Protein AF-A0A5J4RBR2-F1 (afdb_monomer_lite)

Structure (mmCIF, N/CA/C/O backbone):
data_AF-A0A5J4RBR2-F1
#
_entry.id   AF-A0A5J4RBR2-F1
#
loop_
_atom_site.group_PDB
_atom_site.id
_atom_site.type_symbol
_atom_site.label_atom_id
_atom_site.label_alt_id
_atom_site.label_comp_id
_atom_site.label_asym_id
_atom_site.label_entity_id
_atom_site.label_seq_id
_atom_site.pdbx_PDB_ins_code
_atom_site.Cartn_x
_atom_site.Cartn_y
_atom_site.Cartn_z
_atom_site.occupancy
_atom_site.B_iso_or_equiv
_atom_site.auth_seq_id
_atom_site.auth_comp_id
_atom_site.auth_asym_id
_atom_site.auth_atom_id
_atom_site.pdbx_PDB_model_num
ATOM 1 N N . MET A 1 1 ? -3.442 -71.720 -15.933 1.00 39.56 1 MET A N 1
ATOM 2 C CA . MET A 1 1 ? -2.730 -70.487 -15.535 1.00 39.56 1 MET A CA 1
ATOM 3 C C . MET A 1 1 ? -3.581 -69.786 -14.476 1.00 39.56 1 MET A C 1
ATOM 5 O O . MET A 1 1 ? -4.638 -69.275 -14.812 1.00 39.56 1 MET A O 1
ATOM 9 N N . LYS A 1 2 ? -3.234 -69.915 -13.185 1.00 34.44 2 LYS A N 1
ATOM 10 C CA . LYS A 1 2 ? -4.012 -69.366 -12.055 1.00 34.44 2 LYS A CA 1
ATOM 11 C C . LYS A 1 2 ? -3.572 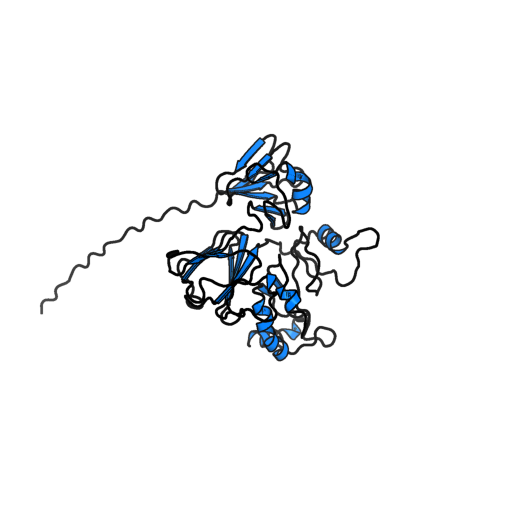-67.919 -11.811 1.00 34.44 2 LYS A C 1
ATOM 13 O O . LYS A 1 2 ? -2.418 -67.716 -11.446 1.00 34.44 2 LYS A O 1
ATOM 18 N N . LEU A 1 3 ? -4.460 -66.944 -11.995 1.00 33.41 3 LEU A N 1
ATOM 19 C CA . LEU A 1 3 ? -4.187 -65.543 -11.666 1.00 33.41 3 LEU A CA 1
ATOM 20 C C . LEU A 1 3 ? -4.724 -65.248 -10.257 1.00 33.41 3 LEU A C 1
ATOM 22 O O . LEU A 1 3 ? -5.920 -65.367 -10.002 1.00 33.41 3 LEU A O 1
ATOM 26 N N . LYS A 1 4 ? -3.814 -64.935 -9.329 1.00 39.44 4 LYS A N 1
ATOM 27 C CA . LYS A 1 4 ? -4.121 -64.468 -7.972 1.00 39.44 4 LYS A CA 1
ATOM 28 C C . LYS A 1 4 ? -4.537 -62.996 -8.053 1.00 39.44 4 LYS A C 1
ATOM 30 O O . LYS A 1 4 ? -3.756 -62.185 -8.538 1.00 39.44 4 LYS A O 1
ATOM 35 N N . VAL A 1 5 ? -5.725 -62.655 -7.560 1.00 40.00 5 VAL A N 1
ATOM 36 C CA . VAL A 1 5 ? -6.130 -61.261 -7.327 1.00 40.00 5 VAL A CA 1
ATOM 37 C C . VAL A 1 5 ? -5.698 -60.891 -5.910 1.00 40.00 5 VAL A C 1
ATOM 39 O O . VAL A 1 5 ? -6.130 -61.515 -4.942 1.00 40.00 5 VAL A O 1
ATOM 42 N N . LEU A 1 6 ? -4.781 -59.931 -5.807 1.00 36.03 6 LEU A N 1
ATOM 43 C CA . LEU A 1 6 ? -4.256 -59.392 -4.556 1.00 36.03 6 LEU A CA 1
ATOM 44 C C . LEU A 1 6 ? -5.171 -58.243 -4.100 1.00 36.03 6 LEU A C 1
ATOM 46 O O . LEU A 1 6 ? -5.396 -57.299 -4.853 1.00 36.03 6 LEU A O 1
ATOM 50 N N . PHE A 1 7 ? -5.711 -58.341 -2.887 1.00 35.00 7 PHE A N 1
ATOM 51 C CA . PHE A 1 7 ? -6.503 -57.291 -2.244 1.00 35.00 7 PHE A CA 1
ATOM 52 C C . PHE A 1 7 ? -5.563 -56.170 -1.772 1.00 35.00 7 PHE A C 1
ATOM 54 O O . PHE A 1 7 ? -4.698 -56.412 -0.930 1.00 35.00 7 PHE A O 1
ATOM 61 N N . LEU A 1 8 ? -5.722 -54.957 -2.305 1.00 32.12 8 LEU A N 1
ATOM 62 C CA . LEU A 1 8 ? -5.038 -53.760 -1.817 1.00 32.12 8 LEU A CA 1
ATOM 63 C C . LEU A 1 8 ? -5.978 -53.052 -0.830 1.00 32.12 8 LEU A C 1
ATOM 65 O O . LEU A 1 8 ? -7.008 -52.516 -1.230 1.00 32.12 8 LEU A O 1
ATOM 69 N N . ILE A 1 9 ? -5.658 -53.098 0.463 1.00 38.50 9 ILE A N 1
ATOM 70 C CA . ILE A 1 9 ? -6.366 -52.337 1.499 1.00 38.50 9 ILE A CA 1
ATOM 71 C C . ILE A 1 9 ? -5.718 -50.954 1.563 1.00 38.50 9 ILE A C 1
ATOM 73 O O . ILE A 1 9 ? -4.601 -50.805 2.054 1.00 38.50 9 ILE A O 1
ATOM 77 N N . THR A 1 10 ? -6.410 -49.943 1.049 1.00 37.81 10 THR A N 1
ATOM 78 C CA . THR A 1 10 ? -6.022 -48.535 1.173 1.00 37.81 10 THR A CA 1
ATOM 79 C C . THR A 1 10 ? -6.425 -48.030 2.560 1.00 37.81 10 THR A C 1
ATOM 81 O O . THR A 1 10 ? -7.609 -47.859 2.847 1.00 37.81 10 THR A O 1
ATOM 84 N N . LEU A 1 11 ? -5.445 -47.800 3.439 1.00 36.62 11 LEU A N 1
ATOM 85 C CA . LEU A 1 11 ? -5.645 -47.050 4.680 1.00 36.62 11 LEU A CA 1
ATOM 86 C C . LEU A 1 11 ? -5.868 -45.572 4.319 1.00 36.62 11 LEU A C 1
ATOM 88 O O . LEU A 1 11 ? -4.942 -44.895 3.875 1.00 36.62 11 LEU A O 1
ATOM 92 N N . PHE A 1 12 ? -7.084 -45.063 4.513 1.00 36.41 12 PHE A N 1
ATOM 93 C CA . PHE A 1 12 ? -7.340 -43.623 4.492 1.00 36.41 12 PHE A CA 1
ATOM 94 C C . PHE A 1 12 ? -6.795 -43.008 5.788 1.00 36.41 12 PHE A C 1
ATOM 96 O O . PHE A 1 12 ? -7.363 -43.199 6.863 1.00 36.41 12 PHE A O 1
ATOM 103 N N . LEU A 1 13 ? -5.685 -42.271 5.685 1.00 38.09 13 LEU A N 1
ATOM 104 C CA . LEU A 1 13 ? -5.275 -41.321 6.716 1.00 38.09 13 LEU A CA 1
ATOM 105 C C . LEU A 1 13 ? -6.339 -40.218 6.798 1.00 38.09 13 LEU A C 1
ATOM 107 O O . LEU A 1 13 ? -6.459 -39.391 5.896 1.00 38.09 13 LEU A O 1
ATOM 111 N N . PHE A 1 14 ? -7.107 -40.203 7.886 1.00 36.78 14 PHE A N 1
ATOM 112 C CA . PHE A 1 14 ? -7.902 -39.040 8.266 1.00 36.78 14 PHE A CA 1
ATOM 113 C C . PHE A 1 14 ? -6.941 -37.926 8.694 1.00 36.78 14 PHE A C 1
ATOM 115 O O . PHE A 1 14 ? -6.414 -37.927 9.804 1.00 36.78 14 PHE A O 1
ATOM 122 N N . SER A 1 15 ? -6.695 -36.982 7.787 1.00 40.78 15 SER A N 1
ATOM 123 C CA . SER A 1 15 ? -6.180 -35.663 8.140 1.00 40.78 15 SER A CA 1
ATOM 124 C C . SER A 1 15 ? -7.196 -35.009 9.081 1.00 40.78 15 SER A C 1
ATOM 126 O O . SER A 1 15 ? -8.350 -34.801 8.704 1.00 40.78 15 SER A O 1
ATOM 128 N N . LEU A 1 16 ? -6.782 -34.723 10.320 1.00 39.69 16 LEU A N 1
ATOM 129 C CA . LEU A 1 16 ? -7.485 -33.764 11.165 1.00 39.69 16 LEU A CA 1
ATOM 130 C C . LEU A 1 16 ? -7.438 -32.420 10.429 1.00 39.69 16 LEU A C 1
ATOM 132 O O . LEU A 1 16 ? -6.409 -31.747 10.428 1.00 39.69 16 LEU A O 1
ATOM 136 N N . MET A 1 17 ? -8.541 -32.039 9.790 1.00 41.84 17 MET A N 1
ATOM 137 C CA . MET A 1 17 ? -8.745 -30.653 9.403 1.00 41.84 17 MET A CA 1
ATOM 138 C C . MET A 1 17 ? -8.981 -29.865 10.686 1.00 41.84 17 MET A C 1
ATOM 140 O O . MET A 1 17 ? -10.018 -29.998 11.331 1.00 41.84 17 MET A O 1
ATOM 144 N N . THR A 1 18 ? -7.991 -29.076 11.088 1.00 39.38 18 THR A N 1
ATOM 145 C CA . THR A 1 18 ? -8.212 -27.990 12.032 1.00 39.38 18 THR A CA 1
ATOM 146 C C . THR A 1 18 ? -9.205 -27.027 11.388 1.00 39.38 18 THR A C 1
ATOM 148 O O . THR A 1 18 ? -8.941 -26.467 10.325 1.00 39.38 18 THR A O 1
ATOM 151 N N . GLU A 1 19 ? -10.377 -26.865 12.001 1.00 38.31 19 GLU A N 1
ATOM 152 C CA . GLU A 1 19 ? -11.322 -25.820 11.619 1.00 38.31 19 GLU A CA 1
ATOM 153 C C . GLU A 1 19 ? -10.611 -24.466 11.751 1.00 38.31 19 GLU A C 1
ATOM 155 O O . GLU A 1 19 ? -10.367 -23.976 12.855 1.00 38.31 19 GLU A O 1
ATOM 160 N N . LEU A 1 20 ? -10.243 -23.852 10.623 1.00 43.84 20 LEU A N 1
ATOM 161 C CA . LEU A 1 20 ? -9.938 -22.427 10.602 1.00 43.84 20 LEU A CA 1
ATOM 162 C C . LEU A 1 20 ? -11.246 -21.708 10.941 1.00 43.84 20 LEU A C 1
ATOM 164 O O . LEU A 1 20 ? -12.110 -21.539 10.079 1.00 43.84 20 LEU A O 1
ATOM 168 N N . SER A 1 21 ? -11.413 -21.300 12.199 1.00 53.62 21 SER A N 1
ATOM 169 C CA . SER A 1 21 ? -12.493 -20.386 12.558 1.00 53.62 21 SER A CA 1
ATOM 170 C C . SER A 1 21 ? -12.339 -19.129 11.706 1.00 53.62 21 SER A C 1
ATOM 172 O O . SER A 1 21 ? -11.341 -18.415 11.817 1.00 53.62 21 SER A O 1
ATOM 174 N N . ALA A 1 22 ? -13.319 -18.860 10.842 1.00 63.66 22 ALA A N 1
ATOM 175 C CA . ALA A 1 22 ? -13.367 -17.623 10.080 1.00 63.66 22 ALA A CA 1
ATOM 176 C C . ALA A 1 22 ? -13.263 -16.433 11.045 1.00 63.66 22 ALA A C 1
ATOM 178 O O . ALA A 1 22 ? -13.884 -16.431 12.114 1.00 63.66 22 ALA A O 1
ATOM 179 N N . LYS A 1 23 ? -12.463 -15.424 10.679 1.00 82.00 23 LYS A N 1
ATOM 180 C CA . LYS A 1 23 ? -12.298 -14.218 11.494 1.00 82.00 23 LYS A CA 1
ATOM 181 C C . LYS A 1 23 ? -13.672 -13.602 11.773 1.00 82.00 23 LYS A C 1
ATOM 183 O O . LYS A 1 23 ? -14.441 -13.358 10.843 1.00 82.00 23 LYS A O 1
ATOM 188 N N . LYS A 1 24 ? -13.985 -13.344 13.047 1.00 93.88 24 LYS A N 1
ATOM 189 C CA . LYS A 1 24 ? -15.273 -12.762 13.439 1.00 93.88 24 LYS A CA 1
ATOM 190 C C . LYS A 1 24 ? -15.414 -11.367 12.823 1.00 93.88 24 LYS A C 1
ATOM 192 O O . LYS A 1 24 ? -14.557 -10.515 13.032 1.00 93.88 24 LYS A O 1
ATOM 197 N N . VAL A 1 25 ? -16.519 -11.116 12.123 1.00 96.94 25 VAL A N 1
ATOM 198 C CA . VAL A 1 25 ? -16.888 -9.783 11.623 1.00 96.94 25 VAL A CA 1
ATOM 199 C C . VAL A 1 25 ? -18.143 -9.323 12.353 1.00 96.94 25 VAL A C 1
ATOM 201 O O . VAL A 1 25 ? -19.155 -10.020 12.363 1.00 96.94 25 VAL A O 1
ATOM 204 N N . GLU A 1 26 ? -18.090 -8.145 12.962 1.00 97.94 26 GLU A N 1
ATOM 205 C CA . GLU A 1 26 ? -19.204 -7.539 13.685 1.00 97.94 26 GLU A CA 1
ATOM 206 C C . GLU A 1 26 ? -19.502 -6.167 13.085 1.00 97.94 26 GLU A C 1
ATOM 208 O O . GLU A 1 26 ? -18.607 -5.343 12.933 1.00 97.94 26 GLU A O 1
ATOM 213 N N . ARG A 1 27 ? -20.762 -5.910 12.726 1.00 98.44 27 ARG A N 1
ATOM 214 C CA . ARG A 1 27 ? -21.188 -4.634 12.139 1.00 98.44 27 ARG A CA 1
ATOM 215 C C . ARG A 1 27 ? -22.209 -3.971 13.047 1.00 98.44 27 ARG A C 1
ATOM 217 O O . ARG A 1 27 ? -23.218 -4.581 13.394 1.00 98.44 27 ARG A O 1
ATOM 224 N N . LYS A 1 28 ? -21.961 -2.717 13.407 1.00 98.12 28 LYS A N 1
ATOM 225 C CA . LYS A 1 28 ? -22.865 -1.875 14.192 1.00 98.12 28 LYS A CA 1
ATOM 226 C C . LYS A 1 28 ? -23.056 -0.550 13.472 1.00 98.12 28 LYS A C 1
ATOM 228 O O . LYS A 1 28 ? -22.139 -0.062 12.826 1.00 98.12 28 LYS A O 1
ATOM 233 N N . ASN A 1 29 ? -24.231 0.061 13.614 1.00 98.00 29 ASN A N 1
ATOM 234 C CA . ASN A 1 29 ? -24.385 1.449 13.183 1.00 98.00 29 ASN A CA 1
ATOM 235 C C . ASN A 1 29 ? -23.437 2.344 13.999 1.00 98.00 29 ASN A C 1
ATOM 237 O O . ASN A 1 29 ? -22.532 2.949 13.441 1.00 98.00 29 ASN A O 1
ATOM 241 N N . ARG A 1 30 ? -23.558 2.326 15.328 1.00 98.12 30 ARG A N 1
ATOM 242 C CA . ARG A 1 30 ? -22.670 3.045 16.250 1.00 98.12 30 ARG A CA 1
ATOM 243 C C . ARG A 1 30 ? -22.468 2.268 17.547 1.00 98.12 30 ARG A C 1
ATOM 245 O O . ARG A 1 30 ? -23.224 1.342 17.847 1.00 98.12 30 ARG A O 1
ATOM 252 N N . LEU A 1 31 ? -21.489 2.685 18.342 1.00 98.25 31 LEU A N 1
ATOM 253 C CA . LEU A 1 31 ? -21.375 2.343 19.755 1.00 98.25 31 LEU A CA 1
ATOM 254 C C . LEU A 1 31 ? -21.946 3.480 20.607 1.00 98.25 31 LEU A C 1
ATOM 256 O O . LEU A 1 31 ? -21.621 4.641 20.372 1.00 98.25 31 LEU A O 1
ATOM 260 N N . GLU A 1 32 ? -22.759 3.151 21.613 1.00 97.94 32 GLU A N 1
ATOM 261 C CA . GLU A 1 32 ? -23.344 4.142 22.519 1.00 97.94 32 GLU A CA 1
ATOM 262 C C . GLU A 1 32 ? -23.139 3.756 23.992 1.00 97.94 32 GLU A C 1
ATOM 264 O O . GLU A 1 32 ? -23.475 2.645 24.395 1.00 97.94 32 GLU A O 1
ATOM 269 N N . ASN A 1 33 ? -22.577 4.682 24.782 1.00 97.75 33 ASN A N 1
ATOM 270 C CA . ASN A 1 33 ? -22.353 4.562 26.232 1.00 97.75 33 ASN A CA 1
ATOM 271 C C . ASN A 1 33 ? -21.636 3.269 26.682 1.00 97.75 33 ASN A C 1
ATOM 273 O O . ASN A 1 33 ? -21.982 2.698 27.717 1.00 97.75 33 ASN A O 1
ATOM 277 N N . GLN A 1 34 ? -20.636 2.798 25.930 1.00 97.12 34 GLN A N 1
ATOM 278 C CA . GLN A 1 34 ? -19.930 1.549 26.245 1.00 97.12 34 GLN A CA 1
ATOM 279 C C . GLN A 1 34 ? -18.410 1.667 26.125 1.00 97.12 34 GLN A C 1
ATOM 281 O O . GLN A 1 34 ? -17.886 2.444 25.333 1.00 97.12 34 GLN A O 1
ATOM 286 N N . SER A 1 35 ? -17.688 0.849 26.889 1.00 97.69 35 SER A N 1
ATOM 287 C CA . SER A 1 35 ? -16.244 0.653 26.721 1.00 97.69 35 SER A CA 1
ATOM 288 C C . SER A 1 35 ? -15.994 -0.787 26.293 1.00 97.69 35 SER A C 1
ATOM 290 O O . SER A 1 35 ? -16.253 -1.709 27.062 1.00 97.69 35 SER A O 1
ATOM 292 N N . LEU A 1 36 ? -15.523 -0.979 25.064 1.00 98.19 36 LEU A N 1
ATOM 293 C CA . LEU A 1 36 ? -15.206 -2.292 24.509 1.00 98.19 36 LEU A CA 1
ATOM 294 C C . LEU A 1 36 ? -13.703 -2.544 24.570 1.00 98.19 36 LEU A C 1
ATOM 296 O O . LEU A 1 36 ? -12.912 -1.666 24.234 1.00 98.19 36 LEU A O 1
ATOM 300 N N . THR A 1 37 ? -13.316 -3.760 24.948 1.00 98.50 37 THR A N 1
ATOM 301 C CA . THR A 1 37 ? -11.947 -4.260 24.784 1.00 98.50 37 THR A CA 1
ATOM 302 C C . THR A 1 37 ? -11.976 -5.401 23.779 1.00 98.50 37 THR A C 1
ATOM 304 O O . THR A 1 37 ? -12.688 -6.379 23.986 1.00 98.50 37 THR A O 1
ATOM 307 N N . LEU A 1 38 ? -11.235 -5.252 22.684 1.00 98.12 38 LEU A N 1
ATOM 308 C CA . LEU A 1 38 ? -11.122 -6.234 21.611 1.00 98.12 38 LEU A CA 1
ATOM 309 C C . LEU A 1 38 ? -9.790 -6.978 21.776 1.00 98.12 38 LEU A C 1
ATOM 311 O O . LEU A 1 38 ? -8.739 -6.522 21.323 1.00 98.12 38 LEU A O 1
ATOM 315 N N . ASN A 1 39 ? -9.835 -8.088 22.509 1.00 97.12 39 ASN A N 1
ATOM 316 C CA . ASN A 1 39 ? -8.688 -8.929 22.872 1.00 97.12 39 ASN A CA 1
ATOM 317 C C . ASN A 1 39 ? -8.579 -10.223 22.051 1.00 97.12 39 ASN A C 1
ATOM 319 O O . ASN A 1 39 ? -7.613 -10.953 22.226 1.00 97.12 39 ASN A O 1
ATOM 323 N N . GLU A 1 40 ? -9.516 -10.459 21.137 1.00 95.94 40 GLU A N 1
ATOM 324 C CA . GLU A 1 40 ? -9.532 -11.592 20.209 1.00 95.94 40 GLU A CA 1
ATOM 325 C C . GLU A 1 40 ? -9.561 -11.086 18.755 1.00 95.94 40 GLU A C 1
ATOM 327 O O . GLU A 1 40 ? -9.988 -9.945 18.526 1.00 95.94 40 GLU A O 1
ATOM 332 N N . PRO A 1 41 ? -9.166 -11.907 17.763 1.00 96.31 41 PRO A N 1
ATOM 333 C CA . PRO A 1 41 ? -9.277 -11.553 16.350 1.00 96.31 41 PRO A CA 1
ATOM 334 C C . PRO A 1 41 ? -10.713 -11.172 15.951 1.00 96.31 41 PRO A C 1
ATOM 336 O O . PRO A 1 41 ? -11.635 -11.990 16.008 1.00 96.31 41 PRO A O 1
ATOM 339 N N . ILE A 1 42 ? -10.915 -9.926 15.513 1.00 97.50 42 ILE A N 1
ATOM 340 C CA . ILE A 1 42 ? -12.231 -9.401 15.122 1.00 97.50 42 ILE A CA 1
ATOM 341 C C . ILE A 1 42 ? -12.098 -8.236 14.140 1.00 97.50 42 ILE A C 1
ATOM 343 O O . ILE A 1 42 ? -11.176 -7.432 14.240 1.00 97.50 42 ILE A O 1
ATOM 347 N N . ASP A 1 43 ? -13.043 -8.127 13.213 1.00 98.25 43 ASP A N 1
ATOM 348 C CA . ASP A 1 43 ? -13.282 -6.923 12.420 1.00 98.25 43 ASP A CA 1
ATOM 349 C C . ASP A 1 43 ? -14.553 -6.245 12.937 1.00 98.25 43 ASP A C 1
ATOM 351 O O . ASP A 1 43 ? -15.664 -6.705 12.666 1.00 98.25 43 ASP A O 1
ATOM 355 N N . LEU A 1 44 ? -14.400 -5.173 13.717 1.00 98.62 44 LEU A N 1
ATOM 356 C CA . LEU A 1 44 ? -15.524 -4.372 14.198 1.00 98.62 44 LEU A CA 1
ATOM 357 C C . LEU A 1 44 ? -15.752 -3.199 13.243 1.00 98.62 44 LEU A C 1
ATOM 359 O O . LEU A 1 44 ? -14.940 -2.283 13.186 1.00 98.62 44 LEU A O 1
ATOM 363 N N . HIS A 1 45 ? -16.876 -3.198 12.537 1.00 98.75 45 HIS A N 1
ATOM 364 C CA . HIS A 1 45 ? -17.311 -2.086 11.699 1.00 98.75 45 HIS A CA 1
ATOM 365 C C . HIS A 1 45 ? -18.332 -1.215 12.429 1.00 98.75 45 HIS A C 1
ATOM 367 O O . HIS A 1 45 ? -19.349 -1.716 12.918 1.00 98.75 45 HIS A O 1
ATOM 373 N N . VAL A 1 46 ? -18.091 0.095 12.430 1.00 98.69 46 VAL A N 1
ATOM 374 C CA . VAL A 1 46 ? -19.071 1.136 12.753 1.00 98.69 46 VAL A CA 1
ATOM 375 C C . VAL A 1 46 ? -19.423 1.910 11.482 1.00 98.69 46 VAL A C 1
ATOM 377 O O . VAL A 1 46 ? -18.536 2.350 10.750 1.00 98.69 46 VAL A O 1
ATOM 380 N N . THR A 1 47 ? -20.717 2.034 11.181 1.00 98.25 47 THR A N 1
ATOM 381 C CA . THR A 1 47 ? -21.198 2.585 9.899 1.00 98.25 47 THR A CA 1
ATOM 382 C C . THR A 1 47 ? -21.825 3.972 10.004 1.00 98.25 47 THR A C 1
ATOM 384 O O . THR A 1 47 ? -22.163 4.562 8.983 1.00 98.25 47 THR A O 1
ATOM 387 N N . ASP A 1 48 ? -21.998 4.523 11.202 1.00 97.94 48 ASP A N 1
ATOM 388 C CA . ASP A 1 48 ? -22.505 5.882 11.370 1.00 97.94 48 ASP A CA 1
ATOM 389 C C . ASP A 1 48 ? -21.493 6.916 10.861 1.00 97.94 48 ASP A C 1
ATOM 391 O O . ASP A 1 48 ? -20.326 6.899 11.248 1.00 97.94 48 ASP A O 1
ATOM 395 N N . GLU A 1 49 ? -21.950 7.829 10.009 1.00 95.56 49 GLU A N 1
ATOM 396 C CA . GLU A 1 49 ? -21.117 8.880 9.407 1.00 95.56 49 GLU A CA 1
ATOM 397 C C . GLU A 1 49 ? -20.965 10.121 10.304 1.00 95.56 49 GLU A C 1
ATOM 399 O O . GLU A 1 49 ? -20.109 10.971 10.065 1.00 95.56 49 GLU A O 1
ATOM 404 N N . ILE A 1 50 ? -21.792 10.252 11.348 1.00 95.38 50 ILE A N 1
ATOM 405 C CA . ILE A 1 50 ? -21.852 11.464 12.174 1.00 95.38 50 ILE A CA 1
ATOM 406 C C . ILE A 1 50 ? -21.138 11.240 13.505 1.00 95.38 50 ILE A C 1
ATOM 408 O O . ILE A 1 50 ? -20.234 12.001 13.859 1.00 95.38 50 ILE A O 1
ATOM 412 N N . ASP A 1 51 ? -21.561 10.212 14.244 1.00 96.94 51 ASP A N 1
ATOM 413 C CA . ASP A 1 51 ? -21.104 9.917 15.601 1.00 96.94 51 ASP A CA 1
ATOM 414 C C . ASP A 1 51 ? -21.043 8.399 15.902 1.00 96.94 51 ASP A C 1
ATOM 416 O O . ASP A 1 51 ? -21.882 7.871 16.650 1.00 96.94 51 ASP A O 1
ATOM 420 N N . PRO A 1 52 ? -20.076 7.673 15.305 1.00 97.81 52 PRO A N 1
ATOM 421 C CA . PRO A 1 52 ? -19.934 6.223 15.460 1.00 97.81 52 PRO A CA 1
ATOM 422 C C . PRO A 1 52 ? -19.483 5.742 16.844 1.00 97.81 52 PRO A C 1
ATOM 424 O O . PRO A 1 52 ? -19.781 4.600 17.190 1.00 97.81 52 PRO A O 1
ATOM 427 N N . LEU A 1 53 ? -18.796 6.563 17.649 1.00 98.31 53 LEU A N 1
ATOM 428 C CA . LEU A 1 53 ? -18.347 6.203 19.009 1.00 98.31 53 LEU A CA 1
ATOM 429 C C . LEU A 1 53 ? -18.967 7.108 20.085 1.00 98.31 53 LEU A C 1
ATOM 431 O O . LEU A 1 53 ? -18.270 7.652 20.947 1.00 98.31 53 LEU A O 1
ATOM 435 N N . ARG A 1 54 ? -20.291 7.264 20.063 1.00 98.00 54 ARG A N 1
ATOM 436 C CA . ARG A 1 54 ? -21.011 8.136 20.994 1.00 98.00 54 ARG A CA 1
ATOM 437 C C . ARG A 1 54 ? -20.758 7.748 22.446 1.00 98.00 54 ARG A C 1
ATOM 439 O O . ARG A 1 54 ? -21.198 6.690 22.904 1.00 98.00 54 ARG A O 1
ATOM 446 N N . LYS A 1 55 ? -20.077 8.626 23.193 1.00 97.75 55 LYS A N 1
ATOM 447 C CA . LYS A 1 55 ? -19.714 8.405 24.610 1.00 97.75 55 LYS A CA 1
ATOM 448 C C . LYS A 1 55 ? -19.126 7.005 24.847 1.00 97.75 55 LYS A C 1
ATOM 450 O O . LYS A 1 55 ? -19.375 6.388 25.880 1.00 97.75 55 LYS A O 1
ATOM 455 N N . SER A 1 56 ? -18.399 6.491 23.858 1.00 98.56 56 SER A N 1
ATOM 456 C CA . SER A 1 56 ? -17.900 5.124 23.855 1.00 98.56 56 SER A CA 1
ATOM 457 C C . SER A 1 56 ? -16.391 5.097 23.681 1.00 98.56 56 SER A C 1
ATOM 459 O O . SER A 1 56 ? -15.804 6.031 23.137 1.00 98.56 56 SER A O 1
ATOM 461 N N . LYS A 1 57 ? -15.767 4.019 24.149 1.00 98.56 57 LYS A N 1
ATOM 462 C CA . LYS A 1 57 ? -14.339 3.751 23.969 1.00 98.56 57 LYS A CA 1
ATOM 463 C C . LYS A 1 57 ? -14.132 2.370 23.370 1.00 98.56 57 LYS A C 1
ATOM 465 O O . LYS A 1 57 ? -14.897 1.450 23.661 1.00 98.56 57 LYS A O 1
ATOM 470 N N . VAL A 1 58 ? -13.088 2.225 22.564 1.00 98.81 58 VAL A N 1
ATOM 471 C CA . VAL A 1 58 ? -12.671 0.937 21.998 1.00 98.81 58 VAL A CA 1
ATOM 472 C C . VAL A 1 58 ? -11.182 0.766 22.249 1.00 98.81 58 VAL A C 1
ATOM 474 O O . VAL A 1 58 ? -10.386 1.576 21.787 1.00 98.81 58 VAL A O 1
ATOM 477 N N . ASN A 1 59 ? -10.808 -0.278 22.979 1.00 98.81 59 ASN A N 1
ATOM 478 C CA . ASN A 1 59 ? -9.424 -0.649 23.237 1.00 98.81 59 ASN A CA 1
ATOM 479 C C . ASN A 1 59 ? -9.051 -1.883 22.406 1.00 98.81 59 ASN A C 1
ATOM 481 O O . ASN A 1 59 ? -9.595 -2.962 22.633 1.00 98.81 59 ASN A O 1
ATOM 485 N N . LEU A 1 60 ? -8.137 -1.719 21.453 1.00 98.69 60 LEU A N 1
ATOM 486 C CA . LEU A 1 60 ? -7.588 -2.793 20.626 1.00 98.69 60 LEU A CA 1
ATOM 487 C C . LEU A 1 60 ? -6.394 -3.415 21.358 1.00 98.69 60 LEU A C 1
ATOM 489 O O . LEU A 1 60 ? -5.404 -2.729 21.625 1.00 98.69 60 LEU A O 1
ATOM 493 N N . VAL A 1 61 ? -6.515 -4.692 21.722 1.00 98.00 61 VAL A N 1
ATOM 494 C CA . VAL A 1 61 ? -5.482 -5.452 22.449 1.00 98.00 61 VAL A CA 1
ATOM 495 C C . VAL A 1 61 ? -4.908 -6.571 21.584 1.00 98.00 61 VAL A C 1
ATOM 497 O O . VAL A 1 61 ? -3.697 -6.765 21.569 1.00 98.00 61 VAL A O 1
ATOM 500 N N . SER A 1 62 ? -5.753 -7.283 20.835 1.00 96.81 62 SER A N 1
ATOM 501 C CA . SER A 1 62 ? -5.269 -8.238 19.831 1.00 96.81 62 SER A CA 1
ATOM 502 C C . SER A 1 62 ? -4.695 -7.496 18.623 1.00 96.81 62 SER A C 1
ATOM 504 O O . SER A 1 62 ? -5.303 -6.536 18.151 1.00 96.81 62 SER A O 1
ATOM 506 N N . GLU A 1 63 ? -3.569 -7.968 18.080 1.00 94.94 63 GLU A N 1
ATOM 507 C CA . GLU A 1 63 ? -3.020 -7.462 16.811 1.00 94.94 63 GLU A CA 1
ATOM 508 C C . GLU A 1 63 ? -3.992 -7.667 15.632 1.00 94.94 63 GLU A C 1
ATOM 510 O O . GLU A 1 63 ? -4.078 -6.853 14.713 1.00 94.94 63 GLU A O 1
ATOM 515 N N . ASP A 1 64 ? -4.834 -8.698 15.725 1.00 96.12 64 ASP A N 1
ATOM 516 C CA . ASP A 1 64 ? -5.856 -9.021 14.738 1.00 96.12 64 ASP A CA 1
ATOM 517 C C . ASP A 1 64 ? -7.231 -8.408 15.076 1.00 96.12 64 ASP A C 1
ATOM 519 O O . ASP A 1 64 ? -8.228 -8.763 14.446 1.00 96.12 64 ASP A O 1
ATOM 523 N N . ALA A 1 65 ? -7.329 -7.465 16.020 1.00 97.50 65 ALA A N 1
ATOM 524 C CA . ALA A 1 65 ? -8.554 -6.698 16.273 1.00 97.50 65 ALA A CA 1
ATOM 525 C C . ALA A 1 65 ? -8.552 -5.379 15.486 1.00 97.50 65 ALA A C 1
ATOM 527 O O . ALA A 1 65 ? -7.896 -4.414 15.872 1.00 97.50 65 ALA A O 1
ATOM 528 N N . TRP A 1 66 ? -9.283 -5.324 14.372 1.00 98.31 66 TRP A N 1
ATOM 529 C CA . TRP A 1 66 ? -9.339 -4.148 13.501 1.00 98.31 66 TRP A CA 1
ATOM 530 C C . TRP A 1 66 ? -10.655 -3.392 13.701 1.00 98.31 66 TRP A C 1
ATOM 532 O O . TRP A 1 66 ? -11.726 -3.996 13.798 1.00 98.31 66 TRP A O 1
ATOM 542 N N . LEU A 1 67 ? -10.574 -2.060 13.747 1.00 98.75 67 LEU A N 1
ATOM 543 C CA . LEU A 1 67 ? -11.727 -1.169 13.899 1.00 98.75 67 LEU A CA 1
ATOM 544 C C . LEU A 1 67 ? -11.936 -0.370 12.614 1.00 98.75 67 LEU A C 1
ATOM 546 O O . LEU A 1 67 ? -11.105 0.459 12.250 1.00 98.75 67 LEU A O 1
ATOM 550 N N . PHE A 1 68 ? -13.061 -0.601 11.952 1.00 98.75 68 PHE A N 1
ATOM 551 C CA . PHE A 1 68 ? -13.430 0.037 10.697 1.00 98.75 68 PHE A CA 1
ATOM 552 C C . PHE A 1 68 ? -14.472 1.123 10.931 1.00 98.75 68 PHE A C 1
ATOM 554 O O . PHE A 1 68 ? -15.476 0.901 11.608 1.00 98.75 68 PHE A O 1
ATOM 561 N N . PHE A 1 69 ? -14.248 2.274 10.313 1.00 98.75 69 PHE A N 1
ATOM 562 C CA . PHE A 1 69 ? -15.199 3.365 10.195 1.00 98.75 69 PHE A CA 1
ATOM 563 C C . PHE A 1 69 ? -15.621 3.457 8.735 1.00 98.75 69 PHE A C 1
ATOM 565 O O . PHE A 1 69 ? -14.947 4.100 7.935 1.00 98.75 69 PHE A O 1
ATOM 572 N N . ASP A 1 70 ? -16.720 2.798 8.373 1.00 98.12 70 ASP A N 1
ATOM 573 C CA . ASP A 1 70 ? -17.062 2.584 6.959 1.00 98.12 70 ASP A CA 1
ATOM 574 C C . ASP A 1 70 ? -17.383 3.897 6.219 1.00 98.12 70 ASP A C 1
ATOM 576 O O . ASP A 1 70 ? -17.175 3.978 5.011 1.00 98.12 70 ASP A O 1
ATOM 580 N N . ASN A 1 71 ? -17.839 4.926 6.947 1.00 97.12 71 ASN A N 1
ATOM 581 C CA . ASN A 1 71 ? -18.291 6.211 6.401 1.00 97.12 71 ASN A CA 1
ATOM 582 C C . ASN A 1 71 ? -17.573 7.432 7.014 1.00 97.12 71 ASN A C 1
ATOM 584 O O . ASN A 1 71 ? -18.099 8.542 6.976 1.00 97.12 71 ASN A O 1
ATOM 588 N N . LEU A 1 72 ? -16.384 7.251 7.604 1.00 96.81 72 LEU A N 1
ATOM 589 C CA . LEU A 1 72 ? -15.529 8.365 8.032 1.00 96.81 72 LEU A CA 1
ATOM 590 C C . LEU A 1 72 ? -14.119 8.208 7.480 1.00 96.81 72 LEU A C 1
ATOM 592 O O . LEU A 1 72 ? -13.474 7.184 7.695 1.00 96.81 72 LEU A O 1
ATOM 596 N N . ILE A 1 73 ? -13.632 9.263 6.833 1.00 96.00 73 ILE A N 1
ATOM 597 C CA . ILE A 1 73 ? -12.265 9.330 6.320 1.00 96.00 73 ILE A CA 1
ATOM 598 C C . ILE A 1 73 ? -11.229 9.332 7.460 1.00 96.00 73 ILE A C 1
ATOM 600 O O . ILE A 1 73 ? -11.543 9.748 8.585 1.00 96.00 73 ILE A O 1
ATOM 604 N N . PRO A 1 74 ? -9.984 8.901 7.189 1.00 96.38 74 PRO A N 1
ATOM 605 C CA . PRO A 1 74 ? -8.927 8.814 8.192 1.00 96.38 74 PRO A CA 1
ATOM 606 C C . PRO A 1 74 ? -8.711 10.080 9.034 1.00 96.38 74 PRO A C 1
ATOM 608 O O . PRO A 1 74 ? -8.651 9.991 10.264 1.00 96.38 74 PRO A O 1
ATOM 611 N N . SER A 1 75 ? -8.635 11.261 8.418 1.00 95.31 75 SER A N 1
ATOM 612 C CA . SER A 1 75 ? -8.411 12.529 9.126 1.00 95.31 75 SER A CA 1
ATOM 613 C C . SER A 1 75 ? -9.527 12.859 10.119 1.00 95.31 75 SER A C 1
ATOM 615 O O . SER A 1 75 ? -9.250 13.307 11.236 1.00 95.31 75 SER A O 1
ATOM 617 N N . GLU A 1 76 ? -10.780 12.561 9.776 1.00 96.06 76 GLU A N 1
ATOM 618 C CA . GLU A 1 76 ? -11.930 12.750 10.660 1.00 96.06 76 GLU A CA 1
ATOM 619 C C . GLU A 1 76 ? -11.915 11.771 11.836 1.00 96.06 76 GLU A C 1
ATOM 621 O O . GLU A 1 76 ? -12.217 12.169 12.966 1.00 96.06 76 GLU A O 1
ATOM 626 N N . VAL A 1 77 ? -11.509 10.516 11.610 1.00 98.12 77 VAL A N 1
ATOM 627 C CA . VAL A 1 77 ? -11.329 9.535 12.691 1.00 98.12 77 VAL A CA 1
ATOM 628 C C . VAL A 1 77 ? -10.242 9.992 13.660 1.00 98.12 77 VAL A C 1
ATOM 630 O O . VAL A 1 77 ? -10.474 10.009 14.871 1.00 98.12 77 VAL A O 1
ATOM 633 N N . ILE A 1 78 ? -9.085 10.430 13.150 1.00 96.81 78 ILE A N 1
ATOM 634 C CA . ILE A 1 78 ? -7.997 10.971 13.978 1.00 96.81 78 ILE A CA 1
ATOM 635 C C . ILE A 1 78 ? -8.517 12.156 14.799 1.00 96.81 78 ILE A C 1
ATOM 637 O O . ILE A 1 78 ? -8.380 12.176 16.025 1.00 96.81 78 ILE A O 1
ATOM 641 N N . ARG A 1 79 ? -9.159 13.127 14.144 1.00 96.06 79 ARG A N 1
ATOM 642 C CA . ARG A 1 79 ? -9.610 14.369 14.779 1.00 96.06 79 ARG A CA 1
ATOM 643 C C . ARG A 1 79 ? -10.667 14.137 15.859 1.00 96.06 79 ARG A C 1
ATOM 645 O O . ARG A 1 79 ? -10.601 14.769 16.911 1.00 96.06 79 ARG A O 1
ATOM 652 N N . LYS A 1 80 ? -11.648 13.265 15.606 1.00 96.69 80 LYS A N 1
ATOM 653 C CA . LYS A 1 80 ? -12.793 13.049 16.506 1.00 96.69 80 LYS A CA 1
ATOM 654 C C . LYS A 1 80 ? -12.543 11.979 17.569 1.00 96.69 80 LYS A C 1
ATOM 656 O O . LYS A 1 80 ? -13.061 12.107 18.676 1.00 96.69 80 LYS A O 1
ATOM 661 N N . TYR A 1 81 ? -11.775 10.931 17.257 1.00 98.06 81 TYR A N 1
ATOM 662 C CA . TYR A 1 81 ? -11.790 9.686 18.035 1.00 98.06 81 TYR A CA 1
ATOM 663 C C . TYR A 1 81 ? -10.440 9.220 18.587 1.00 98.06 81 TYR A C 1
ATOM 665 O O . TYR A 1 81 ? -10.422 8.228 19.313 1.00 98.06 81 TYR A O 1
ATOM 673 N N . SER A 1 82 ? -9.329 9.941 18.380 1.00 96.38 82 SER A N 1
ATOM 674 C CA . SER A 1 82 ? -8.014 9.515 18.913 1.00 96.38 82 SER A CA 1
ATOM 675 C C . SER A 1 82 ? -7.977 9.296 20.433 1.00 96.38 82 SER A C 1
ATOM 677 O O . SER A 1 82 ? -7.222 8.462 20.918 1.00 96.38 82 SER A O 1
ATOM 679 N N . GLN A 1 83 ? -8.812 10.008 21.198 1.00 96.19 83 GLN A N 1
ATOM 680 C CA . GLN A 1 83 ? -8.922 9.829 22.656 1.00 96.19 83 GLN A CA 1
ATOM 681 C C . GLN A 1 83 ? -9.903 8.717 23.071 1.00 96.19 83 GLN A C 1
ATOM 683 O O . GLN A 1 83 ? -9.844 8.220 24.196 1.00 96.19 83 GLN A O 1
ATOM 688 N N . ALA A 1 84 ? -10.833 8.352 22.187 1.00 98.06 84 ALA A N 1
ATOM 689 C CA . ALA A 1 84 ? -11.816 7.293 22.414 1.00 98.06 84 ALA A CA 1
ATOM 690 C C . ALA A 1 84 ? -11.273 5.911 22.015 1.00 98.06 84 ALA A C 1
ATOM 692 O O . ALA A 1 84 ? -11.702 4.892 22.558 1.00 98.06 84 ALA A O 1
ATOM 693 N N . ILE A 1 85 ? -10.327 5.881 21.079 1.00 98.69 85 ILE A N 1
ATOM 694 C CA . ILE A 1 85 ? -9.645 4.675 20.624 1.00 98.69 85 ILE A CA 1
ATOM 695 C C . ILE A 1 85 ? -8.375 4.493 21.454 1.00 98.69 85 ILE A C 1
ATOM 697 O O . ILE A 1 85 ? -7.610 5.436 21.662 1.00 98.69 85 ILE A O 1
ATOM 701 N N . GLN A 1 86 ? -8.145 3.274 21.926 1.00 98.50 86 GLN A N 1
ATOM 702 C CA . GLN A 1 86 ? -6.949 2.898 22.664 1.00 98.50 86 GLN A CA 1
ATOM 703 C C . GLN A 1 86 ? -6.272 1.696 22.009 1.00 98.50 86 GLN A C 1
ATOM 705 O O . GLN A 1 86 ? -6.941 0.821 21.467 1.00 98.50 86 GLN A O 1
ATOM 710 N N . ILE A 1 87 ? -4.947 1.657 22.088 1.00 98.31 87 ILE A N 1
ATOM 711 C CA . ILE A 1 87 ? -4.100 0.542 21.673 1.00 98.31 87 ILE A CA 1
ATOM 712 C C . ILE A 1 87 ? -3.371 0.066 22.922 1.00 98.31 87 ILE A C 1
ATOM 714 O O . ILE A 1 87 ? -2.574 0.814 23.500 1.00 98.31 87 ILE A O 1
ATOM 718 N N . ASN A 1 88 ? -3.674 -1.149 23.380 1.00 97.31 88 ASN A N 1
ATOM 719 C CA . ASN A 1 88 ? -3.132 -1.698 24.626 1.00 97.31 88 ASN A CA 1
ATOM 720 C C . ASN A 1 88 ? -3.274 -0.726 25.819 1.00 97.31 88 ASN A C 1
ATOM 722 O O . ASN A 1 88 ? -2.335 -0.486 26.579 1.00 97.31 88 ASN A O 1
ATOM 726 N N . GLY A 1 89 ? -4.451 -0.104 25.946 1.00 96.94 89 GLY A N 1
ATOM 727 C CA . GLY A 1 89 ? -4.797 0.834 27.019 1.00 96.94 89 GLY A CA 1
ATOM 728 C C . GLY A 1 89 ? -4.245 2.258 26.866 1.00 96.94 89 GLY A C 1
ATOM 729 O O . GLY A 1 89 ? -4.642 3.143 27.625 1.00 96.94 89 GLY A O 1
ATOM 730 N N . LYS A 1 90 ? -3.376 2.528 25.884 1.00 97.12 90 LYS A N 1
ATOM 731 C CA . LYS A 1 90 ? -2.861 3.879 25.590 1.00 97.12 90 LYS A CA 1
ATOM 732 C C . LYS A 1 90 ? -3.705 4.549 24.503 1.00 97.12 90 LYS A C 1
ATOM 734 O O . LYS A 1 90 ? -4.149 3.835 23.611 1.00 97.12 90 LYS A O 1
ATOM 739 N N . PRO A 1 91 ? -3.920 5.878 24.519 1.00 97.38 91 PRO A N 1
ATOM 740 C CA . PRO A 1 91 ? -4.627 6.566 23.435 1.00 97.38 91 PRO A CA 1
ATOM 741 C C . PRO A 1 91 ? -4.028 6.251 22.061 1.00 97.38 91 PRO A C 1
ATOM 743 O O . PRO A 1 91 ? -2.814 6.062 21.944 1.00 97.38 91 PRO A O 1
ATOM 746 N N . PHE A 1 92 ? -4.869 6.192 21.034 1.00 97.50 92 PHE A N 1
ATOM 747 C CA . PHE A 1 92 ? -4.422 6.037 19.655 1.00 97.50 92 PHE A CA 1
ATOM 748 C C . PHE A 1 92 ? -3.572 7.240 19.218 1.00 97.50 92 PHE A C 1
ATOM 750 O O . PHE A 1 92 ? -3.943 8.396 19.429 1.00 97.50 92 PHE A O 1
ATOM 757 N N . ILE A 1 93 ? -2.427 6.955 18.598 1.00 94.81 93 ILE A N 1
ATOM 758 C CA . ILE A 1 93 ? -1.508 7.936 18.020 1.00 94.81 93 ILE A CA 1
ATOM 759 C C . ILE A 1 93 ? -1.216 7.498 16.584 1.00 94.81 93 ILE A C 1
ATOM 761 O O . ILE A 1 93 ? -0.695 6.404 16.369 1.00 94.81 93 ILE A O 1
ATOM 765 N N . SER A 1 94 ? -1.522 8.356 15.610 1.00 90.19 94 SER A N 1
ATOM 766 C CA . SER A 1 94 ? -1.223 8.142 14.189 1.00 90.19 94 SER A CA 1
ATOM 767 C C . SER A 1 94 ? 0.171 8.651 13.796 1.00 90.19 94 SER A C 1
ATOM 769 O O . SER A 1 94 ? 0.769 9.478 14.484 1.00 90.19 94 SER A O 1
ATOM 771 N N . GLY A 1 95 ? 0.649 8.243 12.619 1.00 84.88 95 GLY A N 1
ATOM 772 C CA . GLY A 1 95 ? 1.850 8.794 11.983 1.00 84.88 95 GLY A CA 1
ATOM 773 C C . GLY A 1 95 ? 3.133 8.016 12.282 1.00 84.88 95 GLY A C 1
ATOM 774 O O . GLY A 1 95 ? 3.111 6.898 12.789 1.00 84.88 95 GLY A O 1
ATOM 775 N N . THR A 1 96 ? 4.285 8.610 11.962 1.00 77.75 96 THR A N 1
ATOM 776 C CA . THR A 1 96 ? 5.595 7.923 11.957 1.00 77.75 96 THR A CA 1
ATOM 777 C C . THR A 1 96 ? 6.090 7.474 13.336 1.00 77.75 96 THR A C 1
ATOM 779 O O . THR A 1 96 ? 6.949 6.600 13.421 1.00 77.75 96 THR A O 1
ATOM 782 N N . ARG A 1 97 ? 5.524 8.017 14.418 1.00 82.81 97 ARG A N 1
ATOM 783 C CA . ARG A 1 97 ? 5.757 7.584 15.811 1.00 82.81 97 ARG A CA 1
ATOM 784 C C . ARG A 1 97 ? 4.488 7.033 16.473 1.00 82.81 97 ARG A C 1
ATOM 786 O O . ARG A 1 97 ? 4.376 7.034 17.696 1.00 82.81 97 ARG A O 1
ATOM 793 N N . GLY A 1 98 ? 3.512 6.645 15.655 1.00 89.12 98 GLY A N 1
ATOM 794 C CA . GLY A 1 98 ? 2.225 6.134 16.096 1.00 89.12 98 GLY A CA 1
ATOM 795 C C . GLY A 1 98 ? 2.307 4.742 16.716 1.00 89.12 98 GLY A C 1
ATOM 796 O O . GLY A 1 98 ? 3.227 3.971 16.444 1.00 89.12 98 GLY A O 1
ATOM 797 N N . ASN A 1 99 ? 1.321 4.421 17.551 1.00 95.38 99 ASN A N 1
ATOM 798 C CA . ASN A 1 99 ? 1.165 3.098 18.162 1.00 95.38 99 ASN A CA 1
ATOM 799 C C . ASN A 1 99 ? 0.205 2.187 17.387 1.00 95.38 99 ASN A C 1
ATOM 801 O O . ASN A 1 99 ? 0.043 1.028 17.753 1.00 95.38 99 ASN A O 1
ATOM 805 N N . ALA A 1 100 ? -0.420 2.704 16.334 1.00 97.06 100 ALA A N 1
ATOM 806 C CA . ALA A 1 100 ? -1.231 1.948 15.402 1.00 97.06 100 ALA A CA 1
ATOM 807 C C . ALA A 1 100 ? -1.214 2.623 14.034 1.00 97.06 100 ALA A C 1
ATOM 809 O O . ALA A 1 100 ? -0.902 3.810 13.888 1.00 97.06 100 ALA A O 1
ATOM 810 N N . ARG A 1 101 ? -1.609 1.849 13.035 1.00 95.44 101 ARG A N 1
ATOM 811 C CA . ARG A 1 101 ? -1.783 2.298 11.669 1.00 95.44 101 ARG A CA 1
ATOM 812 C C . ARG A 1 101 ? -3.233 2.704 11.446 1.00 95.44 101 ARG A C 1
ATOM 814 O O . ARG A 1 101 ? -4.154 1.995 11.841 1.00 95.44 101 ARG A O 1
ATOM 821 N N . ILE A 1 102 ? -3.419 3.819 10.754 1.00 96.75 102 ILE A N 1
ATOM 822 C CA . ILE A 1 102 ? -4.687 4.180 10.125 1.00 96.75 102 ILE A CA 1
ATOM 823 C C . ILE A 1 102 ? -4.501 4.135 8.613 1.00 96.75 102 ILE A C 1
ATOM 825 O O . ILE A 1 102 ? -3.464 4.567 8.111 1.00 96.75 102 ILE A O 1
ATOM 829 N N . ALA A 1 103 ? -5.469 3.571 7.903 1.00 95.88 103 ALA A N 1
ATOM 830 C CA . ALA A 1 103 ? -5.440 3.463 6.451 1.00 95.88 103 ALA A CA 1
ATOM 831 C C . ALA A 1 103 ? -6.820 3.745 5.860 1.00 95.88 103 ALA A C 1
ATOM 833 O O . ALA A 1 103 ? -7.841 3.618 6.542 1.00 95.88 103 ALA A O 1
ATOM 834 N N . ILE A 1 104 ? -6.836 4.091 4.577 1.00 96.12 104 ILE A N 1
ATOM 835 C CA . ILE A 1 104 ? -8.062 4.236 3.796 1.00 96.12 104 ILE A CA 1
ATOM 836 C C . ILE A 1 104 ? -8.719 2.866 3.650 1.00 96.12 104 ILE A C 1
ATOM 838 O O . ILE A 1 104 ? -8.054 1.888 3.297 1.00 96.12 104 ILE A O 1
ATOM 842 N N . TYR A 1 105 ? -10.030 2.811 3.882 1.00 96.75 105 TYR A N 1
ATOM 843 C CA . TYR A 1 105 ? -10.853 1.637 3.625 1.00 96.75 105 TYR A CA 1
ATOM 844 C C . TYR A 1 105 ? -12.091 2.016 2.820 1.00 96.75 105 TYR A C 1
ATOM 846 O O . TYR A 1 105 ? -13.100 2.452 3.373 1.00 96.75 105 TYR A O 1
ATOM 854 N N . LYS A 1 106 ? -12.027 1.839 1.496 1.00 95.12 106 LYS A N 1
ATOM 855 C CA . LYS A 1 106 ? -13.037 2.335 0.552 1.00 95.12 106 LYS A CA 1
ATOM 856 C C . LYS A 1 106 ? -13.226 3.843 0.757 1.00 95.12 106 LYS A C 1
ATOM 858 O O . LYS A 1 106 ? -12.264 4.577 0.591 1.00 95.12 106 LYS A O 1
ATOM 863 N N . GLN A 1 107 ? -14.426 4.302 1.109 1.00 94.31 107 GLN A N 1
ATOM 864 C CA . GLN A 1 107 ? -14.733 5.704 1.427 1.00 94.31 107 GLN A CA 1
ATOM 865 C C . GLN A 1 107 ? -14.507 6.065 2.905 1.00 94.31 107 GLN A C 1
ATOM 867 O O . GLN A 1 107 ? -14.741 7.204 3.302 1.00 94.31 107 GLN A O 1
ATOM 872 N N . GLY A 1 108 ? -14.073 5.104 3.716 1.00 96.88 108 GLY A N 1
ATOM 873 C CA . GLY A 1 108 ? -13.867 5.258 5.144 1.00 96.88 108 GLY A CA 1
ATOM 874 C C . GLY A 1 108 ? -12.427 4.996 5.570 1.00 96.88 108 GLY A C 1
ATOM 875 O O . GLY A 1 108 ? -11.473 5.168 4.805 1.00 96.88 108 GLY A O 1
ATOM 876 N N . ALA A 1 109 ? -12.276 4.540 6.806 1.00 98.25 109 ALA A N 1
ATOM 877 C CA . ALA A 1 109 ? -10.990 4.306 7.440 1.00 98.25 109 ALA A CA 1
ATOM 878 C C . ALA A 1 109 ? -10.963 2.982 8.200 1.00 98.25 109 ALA A C 1
ATOM 880 O O . ALA A 1 109 ? -11.990 2.464 8.642 1.00 98.25 109 ALA A O 1
ATOM 881 N N . VAL A 1 110 ? -9.760 2.466 8.419 1.00 98.50 110 VAL A N 1
ATOM 882 C CA . VAL A 1 110 ? -9.511 1.342 9.320 1.00 98.50 110 VAL A CA 1
ATOM 883 C C . VAL A 1 110 ? -8.350 1.659 10.252 1.00 98.50 110 VAL A C 1
ATOM 885 O O . VAL A 1 110 ? -7.329 2.195 9.820 1.00 98.50 110 VAL A O 1
ATOM 888 N N . ILE A 1 111 ? -8.512 1.320 11.531 1.00 98.50 111 ILE A N 1
ATOM 889 C CA . ILE A 1 111 ? -7.453 1.305 12.538 1.00 98.50 111 ILE A CA 1
ATOM 890 C C . ILE A 1 111 ? -6.970 -0.129 12.713 1.00 98.50 111 ILE A C 1
ATOM 892 O O . ILE A 1 111 ? -7.755 -1.033 13.010 1.00 98.50 111 ILE A O 1
ATOM 896 N N . ILE A 1 112 ? -5.664 -0.305 12.555 1.00 98.00 112 ILE A N 1
ATOM 897 C CA . ILE A 1 112 ? -4.957 -1.575 12.663 1.00 98.00 112 ILE A CA 1
ATOM 898 C C . ILE A 1 112 ? -3.919 -1.414 13.782 1.00 98.00 112 ILE A C 1
ATOM 900 O O . ILE A 1 112 ? -3.061 -0.533 13.663 1.00 98.00 112 ILE A O 1
ATOM 904 N N . PRO A 1 113 ? -3.948 -2.223 14.856 1.00 97.00 113 PRO A N 1
ATOM 905 C CA . PRO A 1 113 ? -3.078 -2.074 16.030 1.00 97.00 113 PRO A CA 1
ATOM 906 C C . PRO A 1 113 ? -1.631 -2.549 15.784 1.00 97.00 113 PRO A C 1
ATOM 908 O O . PRO A 1 113 ? -1.001 -3.164 16.639 1.00 97.00 113 PRO A O 1
ATOM 911 N N . HIS A 1 114 ? -1.091 -2.250 14.604 1.00 96.56 114 HIS A N 1
ATOM 912 C CA . HIS A 1 114 ? 0.285 -2.514 14.210 1.00 96.56 114 HIS A CA 1
ATOM 913 C C . HIS A 1 114 ? 1.083 -1.211 14.237 1.00 96.56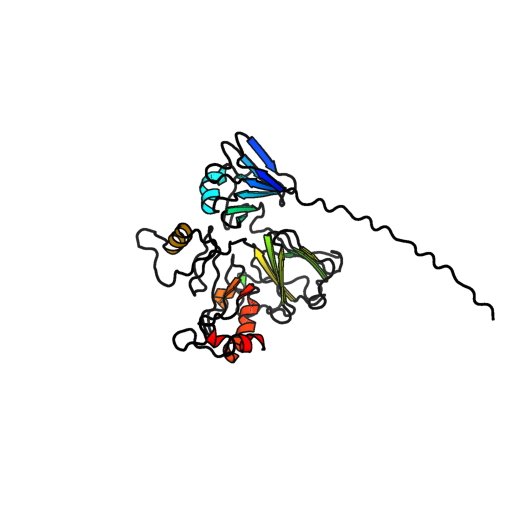 114 HIS A C 1
ATOM 915 O O . HIS A 1 114 ? 0.655 -0.195 13.685 1.00 96.56 114 HIS A O 1
ATOM 921 N N . THR A 1 115 ? 2.256 -1.237 14.863 1.00 94.56 115 THR A N 1
ATOM 922 C CA . THR A 1 115 ? 3.183 -0.099 14.874 1.00 94.56 115 THR A CA 1
ATOM 923 C C . THR A 1 115 ? 3.979 -0.036 13.567 1.00 94.56 115 THR A C 1
ATOM 925 O O . THR A 1 115 ? 3.974 -0.972 12.768 1.00 94.56 115 THR A O 1
ATOM 928 N N . ASN A 1 116 ? 4.748 1.036 13.367 1.00 90.69 116 ASN A N 1
ATOM 929 C CA . ASN A 1 116 ? 5.686 1.131 12.236 1.00 90.69 116 ASN A CA 1
ATOM 930 C C . ASN A 1 116 ? 6.878 0.160 12.349 1.00 90.69 116 ASN A C 1
ATOM 932 O O . ASN A 1 116 ? 7.647 0.012 11.403 1.00 90.69 116 ASN A O 1
ATOM 936 N N . GLU A 1 117 ? 7.036 -0.489 13.503 1.00 93.44 117 GLU A N 1
ATOM 937 C CA . GLU A 1 117 ? 8.043 -1.523 13.762 1.00 93.44 117 GLU A CA 1
ATOM 938 C C . GLU A 1 117 ? 7.464 -2.938 13.601 1.00 93.44 117 GLU A C 1
ATOM 940 O O . GLU A 1 117 ? 8.184 -3.925 13.767 1.00 93.44 117 GLU A O 1
ATOM 945 N N . TYR A 1 118 ? 6.168 -3.050 13.283 1.00 96.44 118 TYR A N 1
ATOM 946 C CA . TYR A 1 118 ? 5.531 -4.329 13.014 1.00 96.44 118 TYR A CA 1
ATOM 947 C C . TYR A 1 118 ? 6.187 -5.007 11.809 1.00 96.44 118 TYR A C 1
ATOM 949 O O . TYR A 1 118 ? 6.466 -4.370 10.789 1.00 96.44 118 TYR A O 1
ATOM 957 N N . LYS A 1 119 ? 6.426 -6.315 11.927 1.00 98.06 119 LYS A N 1
ATOM 958 C CA . LYS A 1 119 ? 7.063 -7.125 10.888 1.00 98.06 119 LYS A CA 1
ATOM 959 C C . LYS A 1 119 ? 6.042 -8.091 10.291 1.00 98.06 119 LYS A C 1
ATOM 961 O O . LYS A 1 119 ? 5.887 -9.194 10.807 1.00 98.06 119 LYS A O 1
ATOM 966 N N . PRO A 1 120 ? 5.319 -7.683 9.237 1.00 98.25 120 PRO A N 1
ATOM 967 C CA . PRO A 1 120 ? 4.168 -8.429 8.729 1.00 98.25 120 PRO A CA 1
ATOM 968 C C . PRO A 1 120 ? 4.535 -9.646 7.880 1.00 98.25 120 PRO A C 1
ATOM 970 O O . PRO A 1 120 ? 3.653 -10.433 7.550 1.00 98.25 120 PRO A O 1
ATOM 973 N N . LEU A 1 121 ? 5.796 -9.775 7.470 1.00 98.88 121 LEU A N 1
ATOM 974 C CA . LEU A 1 121 ? 6.270 -10.896 6.674 1.00 98.88 121 LEU A CA 1
ATOM 975 C C . LEU A 1 121 ? 7.219 -11.751 7.511 1.00 98.88 121 LEU A C 1
ATOM 977 O O . LEU A 1 121 ? 8.170 -11.228 8.098 1.00 98.88 121 LEU A O 1
ATOM 981 N N . GLU A 1 122 ? 6.992 -13.059 7.484 1.00 98.75 122 GLU A N 1
ATOM 982 C CA . GLU A 1 122 ? 7.848 -14.091 8.058 1.00 98.75 122 GLU A CA 1
ATOM 983 C C . GLU A 1 122 ? 8.197 -15.124 6.976 1.00 98.75 122 GLU A C 1
ATOM 985 O O . GLU A 1 122 ? 7.301 -15.642 6.310 1.00 98.75 122 GLU A O 1
ATOM 990 N N . THR A 1 123 ? 9.482 -15.425 6.784 1.00 98.75 123 THR A N 1
ATOM 991 C CA . THR A 1 123 ? 9.951 -16.438 5.821 1.00 98.75 123 THR A CA 1
ATOM 992 C C . THR A 1 123 ? 10.670 -17.575 6.526 1.00 98.75 123 THR A C 1
ATOM 994 O O . THR A 1 123 ? 11.255 -17.396 7.600 1.00 98.75 123 THR A O 1
ATOM 997 N N . PHE A 1 124 ? 10.657 -18.738 5.884 1.00 98.69 124 PHE A N 1
ATOM 998 C CA . PHE A 1 124 ? 11.156 -19.987 6.434 1.00 98.69 124 PHE A CA 1
ATOM 999 C C . PHE A 1 124 ? 12.081 -20.683 5.432 1.00 98.69 124 PHE A C 1
ATOM 1001 O O . PHE A 1 124 ? 11.767 -20.702 4.232 1.00 98.69 124 PHE A O 1
ATOM 1008 N N . PRO A 1 125 ? 13.197 -21.265 5.906 1.00 98.44 125 PRO A N 1
ATOM 1009 C CA . PRO A 1 125 ? 14.160 -21.936 5.052 1.00 98.44 125 PRO A CA 1
ATOM 1010 C C . PRO A 1 125 ? 13.747 -23.362 4.658 1.00 98.44 125 PRO A C 1
ATOM 1012 O O . PRO A 1 125 ? 14.517 -24.084 4.039 1.00 98.44 125 PRO A O 1
ATOM 1015 N N . GLU A 1 126 ? 12.558 -23.803 5.058 1.00 98.50 126 GLU A N 1
ATOM 1016 C CA . GLU A 1 126 ? 12.002 -25.114 4.739 1.00 98.50 126 GLU A CA 1
ATOM 1017 C C . GLU A 1 126 ? 10.515 -24.967 4.388 1.00 98.50 126 GLU A C 1
ATOM 1019 O O . GLU A 1 126 ? 9.870 -23.961 4.711 1.00 98.50 126 GLU A O 1
ATOM 1024 N N . GLN A 1 127 ? 9.951 -25.970 3.716 1.00 98.19 127 GLN A N 1
ATOM 1025 C CA . GLN A 1 127 ? 8.512 -26.040 3.467 1.00 98.19 127 GLN A CA 1
ATOM 1026 C C . GLN A 1 127 ? 7.733 -26.225 4.781 1.00 98.19 127 GLN A C 1
ATOM 1028 O O . GLN A 1 127 ? 8.265 -26.667 5.802 1.00 98.19 127 GLN A O 1
ATOM 1033 N N . GLY A 1 128 ? 6.441 -25.904 4.761 1.00 98.19 128 GLY A N 1
ATOM 1034 C CA . GLY A 1 128 ? 5.537 -26.116 5.891 1.00 98.19 128 GLY A CA 1
ATOM 1035 C C . GLY A 1 128 ? 5.811 -25.222 7.102 1.00 98.19 128 GLY A C 1
ATOM 1036 O O . GLY A 1 128 ? 5.402 -25.575 8.204 1.00 98.19 128 GLY A O 1
ATOM 1037 N N . PHE A 1 129 ? 6.470 -24.075 6.906 1.00 98.38 129 PHE A N 1
ATOM 1038 C CA . PHE A 1 129 ? 6.849 -23.130 7.964 1.00 98.38 129 PHE A CA 1
ATOM 1039 C C . PHE A 1 129 ? 7.851 -23.703 8.981 1.00 98.38 129 PHE A C 1
ATOM 1041 O O . PHE A 1 129 ? 7.800 -23.368 10.165 1.00 98.38 129 PHE A O 1
ATOM 1048 N N . ASN A 1 130 ? 8.747 -24.581 8.523 1.00 97.94 130 ASN A N 1
ATOM 1049 C CA . ASN A 1 130 ? 9.782 -25.203 9.349 1.00 97.94 130 ASN A CA 1
ATOM 1050 C C . ASN A 1 130 ? 11.127 -24.461 9.261 1.00 97.94 130 ASN A C 1
ATOM 1052 O O . ASN A 1 130 ? 11.325 -23.570 8.434 1.00 97.94 130 ASN A O 1
ATOM 1056 N N . GLY A 1 131 ? 12.062 -24.836 10.134 1.00 97.81 131 GLY A N 1
ATOM 1057 C CA . GLY A 1 131 ? 13.359 -24.177 10.265 1.00 97.81 131 GLY A CA 1
ATOM 1058 C C . GLY A 1 131 ? 13.302 -22.864 11.057 1.00 97.81 131 GLY A C 1
ATOM 1059 O O . GLY A 1 131 ? 12.257 -22.442 11.556 1.00 97.81 131 GLY A O 1
ATOM 1060 N N . ILE A 1 132 ? 14.459 -22.219 11.220 1.00 98.19 132 ILE A N 1
ATOM 1061 C CA . ILE A 1 132 ? 14.558 -20.939 11.937 1.00 98.19 132 ILE A CA 1
ATOM 1062 C C . ILE A 1 132 ? 14.000 -19.838 11.035 1.00 98.19 132 ILE A C 1
ATOM 1064 O O . ILE A 1 132 ? 14.554 -19.583 9.970 1.00 98.19 132 ILE A O 1
ATOM 1068 N N . SER A 1 133 ? 12.919 -19.182 11.454 1.00 98.38 133 SER A N 1
ATOM 1069 C CA . SER A 1 133 ? 12.276 -18.136 10.662 1.00 98.38 133 SER A CA 1
ATOM 1070 C C . SER A 1 133 ? 13.017 -16.794 10.721 1.00 98.38 133 SER A C 1
ATOM 1072 O O . SER A 1 133 ? 13.843 -16.531 11.601 1.00 98.38 133 SER A O 1
ATOM 1074 N N . ASN A 1 134 ? 12.709 -15.909 9.771 1.00 98.56 134 ASN A N 1
ATOM 1075 C CA . ASN A 1 134 ? 13.140 -14.515 9.800 1.00 98.56 134 ASN A CA 1
ATOM 1076 C C . ASN A 1 134 ? 11.975 -13.585 9.446 1.00 98.56 134 ASN A C 1
ATOM 1078 O O . ASN A 1 134 ? 11.149 -13.907 8.596 1.00 98.56 134 ASN A O 1
ATOM 1082 N N . THR A 1 135 ? 11.926 -12.416 10.088 1.00 98.56 135 THR A N 1
ATOM 1083 C CA . THR A 1 135 ? 10.835 -11.441 9.942 1.00 98.56 135 THR A CA 1
ATOM 1084 C C . THR A 1 135 ? 11.319 -10.115 9.363 1.00 98.56 135 THR A C 1
ATOM 1086 O O . THR A 1 135 ? 12.451 -9.686 9.612 1.00 98.56 135 THR A O 1
ATOM 1089 N N . TYR A 1 136 ? 10.448 -9.444 8.609 1.00 98.62 136 TYR A N 1
ATOM 1090 C CA . TYR A 1 136 ? 10.812 -8.307 7.758 1.00 98.62 136 TYR A CA 1
ATOM 1091 C C . TYR A 1 136 ? 9.950 -7.077 8.046 1.00 98.62 136 TYR A C 1
ATOM 1093 O O . TYR A 1 136 ? 8.732 -7.184 8.173 1.00 98.62 136 TYR A O 1
ATOM 1101 N N . LEU A 1 137 ? 10.593 -5.911 8.144 1.00 97.81 137 LEU A N 1
ATOM 1102 C CA . LEU A 1 137 ? 9.941 -4.607 8.281 1.00 97.81 137 LEU A CA 1
ATOM 1103 C C . LEU A 1 137 ? 9.391 -4.121 6.936 1.00 97.81 137 LEU A C 1
ATOM 1105 O O . LEU A 1 137 ? 9.868 -4.504 5.867 1.00 97.81 137 LEU A O 1
ATOM 1109 N N . THR A 1 138 ? 8.424 -3.211 6.994 1.00 96.81 138 THR A N 1
ATOM 1110 C CA . THR A 1 138 ? 7.961 -2.476 5.814 1.00 96.81 138 THR A CA 1
ATOM 1111 C C . THR A 1 138 ? 8.995 -1.462 5.321 1.00 96.81 138 THR A C 1
ATOM 1113 O O . THR A 1 138 ? 9.804 -0.956 6.096 1.00 96.81 138 THR A O 1
ATOM 1116 N N . HIS A 1 139 ? 8.920 -1.104 4.037 1.00 95.00 139 HIS A N 1
ATOM 1117 C CA . HIS A 1 139 ? 9.719 -0.087 3.333 1.00 95.00 139 HIS A CA 1
ATOM 1118 C C . HIS A 1 139 ? 11.220 -0.375 3.196 1.00 95.00 139 HIS A C 1
ATOM 1120 O O . HIS A 1 139 ? 11.907 0.364 2.489 1.00 95.00 139 HIS A O 1
ATOM 1126 N N . THR A 1 140 ? 11.725 -1.436 3.824 1.00 97.06 140 THR A N 1
ATOM 1127 C CA . THR A 1 140 ? 13.110 -1.896 3.698 1.00 97.06 140 THR A CA 1
ATOM 1128 C C . THR A 1 140 ? 13.274 -2.812 2.485 1.00 97.06 140 THR A C 1
ATOM 1130 O O . THR A 1 140 ? 12.461 -3.704 2.248 1.00 97.06 140 THR A O 1
ATOM 1133 N N . TYR A 1 141 ? 14.352 -2.593 1.740 1.00 98.06 141 TYR A N 1
ATOM 1134 C CA . TYR A 1 141 ? 14.862 -3.480 0.705 1.00 98.06 141 TYR A CA 1
ATOM 1135 C C . TYR A 1 141 ? 15.765 -4.518 1.365 1.00 98.06 141 TYR A C 1
ATOM 1137 O O . TYR A 1 141 ? 16.843 -4.183 1.859 1.00 98.06 141 TYR A O 1
ATOM 1145 N N . TYR A 1 142 ? 15.326 -5.770 1.399 1.00 98.56 142 TYR A N 1
ATOM 1146 C CA . TYR A 1 142 ? 16.130 -6.874 1.907 1.00 98.56 142 TYR A CA 1
ATOM 1147 C C . TYR A 1 142 ? 16.808 -7.588 0.747 1.00 98.56 142 TYR A C 1
ATOM 1149 O O . TYR A 1 142 ? 16.150 -8.269 -0.034 1.00 98.56 142 TYR A O 1
ATOM 1157 N N . THR A 1 143 ? 18.119 -7.400 0.642 1.00 97.94 143 THR A N 1
ATOM 1158 C CA . THR A 1 143 ? 18.966 -7.927 -0.433 1.00 97.94 143 THR A CA 1
ATOM 1159 C C . THR A 1 143 ? 20.429 -7.903 0.004 1.00 97.94 143 THR A C 1
ATOM 1161 O O . THR A 1 143 ? 20.841 -7.053 0.797 1.00 97.94 143 THR A O 1
ATOM 1164 N N . ASN A 1 144 ? 21.230 -8.822 -0.533 1.00 97.56 144 ASN A N 1
ATOM 1165 C CA . ASN A 1 144 ? 22.676 -8.859 -0.311 1.00 97.56 144 ASN A CA 1
ATOM 1166 C C . ASN A 1 144 ? 23.479 -8.114 -1.393 1.00 97.56 144 ASN A C 1
ATOM 1168 O O . ASN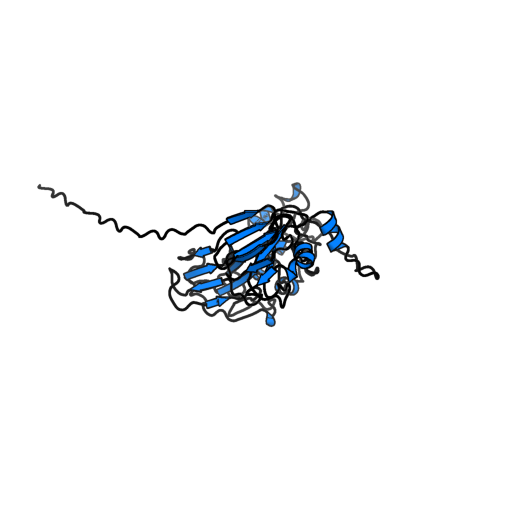 A 1 144 ? 24.690 -7.943 -1.249 1.00 97.56 144 ASN A O 1
ATOM 1172 N N . LYS A 1 145 ? 22.823 -7.627 -2.455 1.00 95.88 145 LYS A N 1
ATOM 1173 C CA . LYS A 1 145 ? 23.442 -6.837 -3.530 1.00 95.88 145 LYS A CA 1
ATOM 1174 C C . LYS A 1 145 ? 22.438 -5.812 -4.087 1.00 95.88 145 LYS A C 1
ATOM 1176 O O . LYS A 1 145 ? 21.930 -5.996 -5.192 1.00 95.88 145 LYS A O 1
ATOM 1181 N N . PRO A 1 146 ? 22.120 -4.747 -3.326 1.00 91.62 146 PRO A N 1
ATOM 1182 C CA . PRO A 1 146 ? 21.179 -3.726 -3.775 1.00 91.62 146 PRO A CA 1
ATOM 1183 C C . PRO A 1 146 ? 21.685 -3.000 -5.027 1.00 91.62 146 PRO A C 1
ATOM 1185 O O . PRO A 1 146 ? 22.884 -2.761 -5.177 1.00 91.62 146 PRO A O 1
ATOM 1188 N N . SER A 1 147 ? 20.752 -2.604 -5.895 1.00 88.75 147 SER A N 1
ATOM 1189 C CA . SER A 1 147 ? 21.012 -1.669 -6.997 1.00 88.75 147 SER A CA 1
ATOM 1190 C C . SER A 1 147 ? 21.521 -0.323 -6.466 1.00 88.75 147 SER A C 1
ATOM 1192 O O . SER A 1 147 ? 21.129 0.103 -5.380 1.00 88.75 147 SER A O 1
ATOM 1194 N N . GLU A 1 148 ? 22.347 0.378 -7.247 1.00 89.88 148 GLU A N 1
ATOM 1195 C CA . GLU A 1 148 ? 22.929 1.678 -6.862 1.00 89.88 148 GLU A CA 1
ATOM 1196 C C . GLU A 1 148 ? 21.869 2.756 -6.580 1.00 89.88 148 GLU A C 1
ATOM 1198 O O . GLU A 1 148 ? 22.084 3.636 -5.751 1.00 89.88 148 GLU A O 1
ATOM 1203 N N . GLU A 1 149 ? 20.707 2.636 -7.221 1.00 89.94 149 GLU A N 1
ATOM 1204 C CA . GLU A 1 149 ? 19.565 3.554 -7.111 1.00 89.94 149 GLU A CA 1
ATOM 1205 C C . GLU A 1 149 ? 18.747 3.358 -5.822 1.00 89.94 149 GLU A C 1
ATOM 1207 O O . GLU A 1 149 ? 17.809 4.108 -5.543 1.00 89.94 149 GLU A O 1
ATOM 1212 N N . ILE A 1 150 ? 19.032 2.303 -5.049 1.00 91.69 150 ILE A N 1
ATOM 1213 C CA . ILE A 1 150 ? 18.330 2.017 -3.797 1.00 91.69 150 ILE A CA 1
ATOM 1214 C C . ILE A 1 150 ? 19.009 2.799 -2.665 1.00 91.69 150 ILE A C 1
ATOM 1216 O O . ILE A 1 150 ? 20.204 2.611 -2.407 1.00 91.69 150 ILE A O 1
ATOM 1220 N N . PRO A 1 151 ? 18.271 3.634 -1.909 1.00 92.62 151 PRO A N 1
ATOM 1221 C CA . PRO A 1 151 ? 18.853 4.361 -0.790 1.00 92.62 151 PRO A CA 1
ATOM 1222 C C . PRO A 1 151 ? 19.460 3.412 0.249 1.00 92.62 151 PRO A C 1
ATOM 1224 O O . PRO A 1 151 ? 18.763 2.571 0.816 1.00 92.62 151 PRO A O 1
ATOM 1227 N N . LYS A 1 152 ? 20.742 3.600 0.589 1.00 92.75 152 LYS A N 1
ATOM 1228 C CA . LYS A 1 152 ? 21.449 2.766 1.586 1.00 92.75 152 LYS A CA 1
ATOM 1229 C C . LYS A 1 152 ? 20.725 2.699 2.934 1.00 92.75 152 LYS A C 1
ATOM 1231 O O . LYS A 1 152 ? 20.695 1.650 3.563 1.00 92.75 152 LYS A O 1
ATOM 1236 N N . ALA A 1 153 ? 20.094 3.800 3.351 1.00 94.56 153 ALA A N 1
ATOM 1237 C CA . ALA A 1 153 ? 19.310 3.881 4.587 1.00 94.56 153 ALA A CA 1
ATOM 1238 C C . ALA A 1 153 ? 18.026 3.026 4.573 1.00 94.56 153 ALA A C 1
ATOM 1240 O O . ALA A 1 153 ? 17.397 2.849 5.613 1.00 94.56 153 ALA A O 1
ATOM 1241 N N . LEU A 1 154 ? 17.620 2.534 3.402 1.00 95.00 154 LEU A N 1
ATOM 1242 C CA . LEU A 1 154 ? 16.486 1.638 3.212 1.00 95.00 154 LEU A CA 1
ATOM 1243 C C . LEU A 1 154 ? 16.913 0.198 2.916 1.00 95.00 154 LEU A C 1
ATOM 1245 O O . LEU A 1 154 ? 16.036 -0.639 2.749 1.00 95.00 154 LEU A O 1
ATOM 1249 N N . SER A 1 155 ? 18.209 -0.112 2.862 1.00 95.94 155 SER A N 1
ATOM 1250 C CA . SER A 1 155 ? 18.698 -1.457 2.554 1.00 95.94 155 SER A CA 1
ATOM 1251 C C . SER A 1 155 ? 19.066 -2.227 3.821 1.00 95.94 155 SER A C 1
ATOM 1253 O O . SER A 1 155 ? 19.651 -1.678 4.754 1.00 95.94 155 SER A O 1
ATOM 1255 N N . SER A 1 156 ? 18.772 -3.523 3.840 1.00 97.94 156 SER A N 1
ATOM 1256 C CA . SER A 1 156 ? 19.208 -4.458 4.877 1.00 97.94 156 SER A CA 1
ATOM 1257 C C . SER A 1 156 ? 19.580 -5.805 4.256 1.00 97.94 156 SER A C 1
ATOM 1259 O O . SER A 1 156 ? 19.092 -6.146 3.183 1.00 97.94 156 SER A O 1
ATOM 1261 N N . ALA A 1 157 ? 20.448 -6.569 4.917 1.00 97.69 157 ALA A N 1
ATOM 1262 C CA . ALA A 1 157 ? 20.873 -7.875 4.420 1.00 97.69 157 ALA A CA 1
ATOM 1263 C C . ALA A 1 157 ? 19.713 -8.882 4.441 1.00 97.69 157 ALA A C 1
ATOM 1265 O O . ALA A 1 157 ? 18.940 -8.946 5.406 1.00 97.69 157 ALA A O 1
ATOM 1266 N N . LEU A 1 158 ? 19.615 -9.703 3.396 1.00 98.25 158 LEU A N 1
ATOM 1267 C CA . LEU A 1 158 ? 18.658 -10.801 3.332 1.00 98.25 158 LEU A CA 1
ATOM 1268 C C . LEU A 1 158 ? 19.283 -12.050 3.961 1.00 98.25 158 LEU A C 1
ATOM 1270 O O . LEU A 1 158 ? 20.216 -12.631 3.414 1.00 98.25 158 LEU A O 1
ATOM 1274 N N . LYS A 1 159 ? 18.764 -12.469 5.122 1.00 95.69 159 LYS A N 1
ATOM 1275 C CA . LYS A 1 159 ? 19.281 -13.653 5.831 1.00 95.69 159 LYS A CA 1
ATOM 1276 C C . LYS A 1 159 ? 18.981 -14.965 5.109 1.00 95.69 159 LYS A C 1
ATOM 1278 O O . LYS A 1 159 ? 19.850 -15.819 5.024 1.00 95.69 159 LYS A O 1
ATOM 1283 N N . HIS A 1 160 ? 17.750 -15.126 4.628 1.00 96.56 160 HIS A N 1
ATOM 1284 C CA . HIS A 1 160 ? 17.307 -16.311 3.892 1.00 96.56 160 HIS A CA 1
ATOM 1285 C C . HIS A 1 160 ? 17.463 -16.096 2.384 1.00 96.56 160 HIS A C 1
ATOM 1287 O O . HIS A 1 160 ? 16.492 -16.135 1.639 1.00 96.56 160 HIS A O 1
ATOM 1293 N N . ASP A 1 161 ? 18.676 -15.784 1.945 1.00 98.12 161 ASP A N 1
ATOM 1294 C CA . ASP A 1 161 ? 18.977 -15.591 0.526 1.00 98.12 161 ASP A CA 1
ATOM 1295 C C . ASP A 1 161 ? 19.059 -16.949 -0.183 1.00 98.12 161 ASP A C 1
ATOM 1297 O O . ASP A 1 161 ? 19.808 -17.821 0.255 1.00 98.12 161 ASP A O 1
ATOM 1301 N N . ASN A 1 162 ? 18.264 -17.140 -1.242 1.00 98.44 162 ASN A N 1
ATOM 1302 C CA . ASN A 1 162 ? 18.172 -18.377 -2.032 1.00 98.44 162 ASN A CA 1
ATOM 1303 C C . ASN A 1 162 ? 17.841 -19.648 -1.232 1.00 98.44 162 ASN A C 1
ATOM 1305 O O . ASN A 1 162 ? 18.214 -20.753 -1.616 1.00 98.44 162 ASN A O 1
ATOM 1309 N N . ILE A 1 163 ? 17.142 -19.504 -0.106 1.00 98.19 163 ILE A N 1
ATOM 1310 C CA . ILE A 1 163 ? 16.730 -20.650 0.717 1.00 98.19 163 ILE A CA 1
ATOM 1311 C C . ILE A 1 163 ? 15.290 -20.538 1.218 1.00 98.19 163 ILE A C 1
ATOM 1313 O O . ILE A 1 163 ? 14.903 -21.297 2.086 1.00 98.19 163 ILE A O 1
ATOM 1317 N N . ILE A 1 164 ? 14.480 -19.590 0.737 1.00 98.69 164 ILE A N 1
ATOM 1318 C CA . ILE A 1 164 ? 13.085 -19.455 1.194 1.00 98.69 164 ILE A CA 1
ATOM 1319 C C . ILE A 1 164 ? 12.199 -20.475 0.478 1.00 98.69 164 ILE A C 1
ATOM 1321 O O . ILE A 1 164 ? 12.087 -20.442 -0.747 1.00 98.69 164 ILE A O 1
ATOM 1325 N N . HIS A 1 165 ? 11.520 -21.314 1.262 1.00 98.69 165 HIS A N 1
ATOM 1326 C CA . HIS A 1 165 ? 10.646 -22.390 0.773 1.00 98.69 165 HIS A CA 1
ATOM 1327 C C . HIS A 1 165 ? 9.200 -22.293 1.288 1.00 98.69 165 HIS A C 1
ATOM 1329 O O . HIS A 1 165 ? 8.301 -22.959 0.774 1.00 98.69 165 HIS A O 1
ATOM 1335 N N . SER A 1 166 ? 8.943 -21.439 2.284 1.00 98.81 166 SER A N 1
ATOM 1336 C CA . SER A 1 166 ? 7.590 -21.074 2.720 1.00 98.81 166 SER A CA 1
ATOM 1337 C C . SER A 1 166 ? 7.567 -19.694 3.391 1.00 98.81 166 SER A C 1
ATOM 1339 O O . SER A 1 166 ? 8.601 -19.188 3.841 1.00 98.81 166 SER A O 1
ATOM 1341 N N . PHE A 1 167 ? 6.399 -19.042 3.441 1.00 98.81 167 PHE A N 1
ATOM 1342 C CA . PHE A 1 167 ? 6.239 -17.744 4.112 1.00 98.81 167 PHE A CA 1
ATOM 1343 C C . PHE A 1 167 ? 4.820 -17.488 4.624 1.00 98.81 167 PHE A C 1
ATOM 1345 O O . PHE A 1 167 ? 3.837 -18.034 4.117 1.00 98.81 167 PHE A O 1
ATOM 1352 N N . LYS A 1 168 ? 4.725 -16.584 5.599 1.00 98.81 168 LYS A N 1
ATOM 1353 C CA . LYS A 1 168 ? 3.475 -16.003 6.091 1.00 98.81 168 LYS A CA 1
ATOM 1354 C C . LYS A 1 168 ? 3.504 -14.494 5.889 1.00 98.81 168 LYS A C 1
ATOM 1356 O O . LYS A 1 168 ? 4.478 -13.841 6.259 1.00 98.81 168 LYS A O 1
ATOM 1361 N N . LEU A 1 169 ? 2.446 -13.941 5.312 1.00 98.81 169 LEU A N 1
ATOM 1362 C CA . LEU A 1 169 ? 2.249 -12.505 5.139 1.00 98.81 169 LEU A CA 1
ATOM 1363 C C . LEU A 1 169 ? 0.938 -12.099 5.807 1.00 98.81 169 LEU A C 1
ATOM 1365 O O . LEU A 1 169 ? -0.136 -12.563 5.424 1.00 98.81 169 LEU A O 1
ATOM 1369 N N . LYS A 1 170 ? 1.034 -11.214 6.795 1.00 98.44 170 LYS A N 1
ATOM 1370 C CA . LYS A 1 170 ? -0.111 -10.703 7.546 1.00 98.44 170 LYS A CA 1
ATOM 1371 C C . LYS A 1 170 ? -1.018 -9.848 6.668 1.00 98.44 170 LYS A C 1
ATOM 1373 O O . LYS A 1 170 ? -0.551 -9.095 5.810 1.00 98.44 170 LYS A O 1
ATOM 1378 N N . ARG A 1 171 ? -2.322 -9.930 6.925 1.00 97.88 171 ARG A N 1
ATOM 1379 C CA . ARG A 1 171 ? -3.357 -9.130 6.274 1.00 97.88 171 ARG A CA 1
ATOM 1380 C C . ARG A 1 171 ? -3.064 -7.639 6.405 1.00 97.88 171 ARG A C 1
ATOM 1382 O O . ARG A 1 171 ? -2.629 -7.163 7.451 1.00 97.88 171 ARG A O 1
ATOM 1389 N N . GLY A 1 172 ? -3.370 -6.887 5.353 1.00 97.62 172 GLY A N 1
ATOM 1390 C CA . GLY A 1 172 ? -3.127 -5.451 5.273 1.00 97.62 172 GLY A CA 1
ATOM 1391 C C . GLY A 1 172 ? -1.723 -5.097 4.810 1.00 97.62 172 GLY A C 1
ATOM 1392 O O . GLY A 1 172 ? -1.321 -3.941 4.956 1.00 97.62 172 GLY A O 1
ATOM 1393 N N . TYR A 1 173 ? -0.995 -6.054 4.234 1.00 98.50 173 TYR A N 1
ATOM 1394 C CA . TYR A 1 173 ? 0.343 -5.846 3.698 1.00 98.50 173 TYR A CA 1
ATOM 1395 C C . TYR A 1 173 ? 0.514 -6.481 2.320 1.00 98.50 173 TYR A C 1
ATOM 1397 O O . TYR A 1 173 ? -0.178 -7.424 1.934 1.00 98.50 173 TYR A O 1
ATOM 1405 N N . MET A 1 174 ? 1.467 -5.925 1.586 1.00 98.56 174 MET A N 1
ATOM 1406 C CA . MET A 1 174 ? 1.912 -6.373 0.278 1.00 98.56 174 MET A CA 1
ATOM 1407 C C . MET A 1 174 ? 3.393 -6.737 0.368 1.00 98.56 174 MET A C 1
ATOM 1409 O O . MET A 1 174 ? 4.162 -5.980 0.956 1.00 98.56 174 MET A O 1
ATOM 1413 N N . ALA A 1 175 ? 3.803 -7.859 -0.218 1.00 98.56 175 ALA A N 1
ATOM 1414 C CA . ALA A 1 175 ? 5.203 -8.260 -0.307 1.00 98.56 175 ALA A CA 1
ATOM 1415 C C . ALA A 1 175 ? 5.593 -8.550 -1.755 1.00 98.56 175 ALA A C 1
ATOM 1417 O O . ALA A 1 175 ? 4.874 -9.244 -2.471 1.00 98.56 175 ALA A O 1
ATOM 1418 N N . THR A 1 176 ? 6.753 -8.048 -2.152 1.00 98.62 176 THR A N 1
ATOM 1419 C CA . THR A 1 176 ? 7.373 -8.312 -3.445 1.00 98.62 176 THR A CA 1
ATOM 1420 C C . THR A 1 176 ? 8.587 -9.191 -3.236 1.00 98.62 176 THR A C 1
ATOM 1422 O O . THR A 1 176 ? 9.468 -8.844 -2.448 1.00 98.62 176 THR A O 1
ATOM 1425 N N . PHE A 1 177 ? 8.630 -10.305 -3.959 1.00 98.69 177 PHE A N 1
ATOM 1426 C CA . PHE A 1 177 ? 9.787 -11.187 -4.056 1.00 98.69 177 PHE A CA 1
ATOM 1427 C C . PHE A 1 177 ? 10.369 -11.122 -5.456 1.00 98.69 177 PHE A C 1
ATOM 1429 O O . PHE A 1 177 ? 9.606 -11.054 -6.419 1.00 98.69 177 PHE A O 1
ATOM 1436 N N . ALA A 1 178 ? 11.694 -11.179 -5.562 1.00 98.31 178 ALA A N 1
ATOM 1437 C CA . ALA A 1 178 ? 12.386 -11.347 -6.833 1.00 98.31 178 ALA A CA 1
ATOM 1438 C C . ALA A 1 178 ? 13.560 -12.323 -6.693 1.00 98.31 178 ALA A C 1
ATOM 1440 O O . ALA A 1 178 ? 14.101 -12.499 -5.592 1.00 98.31 178 ALA A O 1
ATOM 1441 N N . THR A 1 179 ? 13.916 -12.981 -7.796 1.00 98.25 179 THR A N 1
ATOM 1442 C CA . THR A 1 179 ? 14.972 -13.999 -7.791 1.00 98.25 179 THR A CA 1
ATOM 1443 C C . THR A 1 179 ? 16.378 -13.423 -7.870 1.00 98.25 179 THR A C 1
ATOM 1445 O O . THR A 1 179 ? 17.317 -14.063 -7.415 1.00 98.25 179 THR A O 1
ATOM 1448 N N . GLU A 1 180 ? 16.532 -12.206 -8.391 1.00 97.31 180 GLU A N 1
ATOM 1449 C CA . GLU A 1 180 ? 17.826 -11.528 -8.423 1.00 97.31 180 GLU A CA 1
ATOM 1450 C C . GLU A 1 180 ? 17.934 -10.485 -7.305 1.00 97.31 180 GLU A C 1
ATOM 1452 O O . GLU A 1 180 ? 16.950 -9.813 -6.970 1.00 97.31 180 GLU A O 1
ATOM 1457 N N . PRO A 1 181 ? 19.130 -10.298 -6.721 1.00 96.44 181 PRO A N 1
ATOM 1458 C CA . PRO A 1 181 ? 19.307 -9.427 -5.563 1.00 96.44 181 PRO A CA 1
ATOM 1459 C C . PRO A 1 181 ? 19.091 -7.941 -5.876 1.00 96.44 181 PRO A C 1
ATOM 1461 O O . PRO A 1 181 ? 18.832 -7.149 -4.970 1.00 96.44 181 PRO A O 1
ATOM 1464 N N . ASP A 1 182 ? 19.162 -7.525 -7.136 1.00 92.81 182 ASP A N 1
ATOM 1465 C CA . ASP A 1 182 ? 18.873 -6.148 -7.536 1.00 92.81 182 ASP A CA 1
ATOM 1466 C C . ASP A 1 182 ? 17.375 -5.883 -7.775 1.00 92.81 182 ASP A C 1
ATOM 1468 O O . ASP A 1 182 ? 17.010 -4.763 -8.136 1.00 92.81 182 ASP A O 1
ATOM 1472 N N . GLY A 1 183 ? 16.514 -6.879 -7.529 1.00 92.69 183 GLY A N 1
ATOM 1473 C CA . GLY A 1 183 ? 15.065 -6.810 -7.729 1.00 92.69 183 GLY A CA 1
ATOM 1474 C C . GLY A 1 183 ? 14.600 -7.264 -9.115 1.00 92.69 183 GLY A C 1
ATOM 1475 O O . GLY A 1 183 ? 13.412 -7.141 -9.416 1.00 92.69 183 GLY A O 1
ATOM 1476 N N . LEU A 1 184 ? 15.510 -7.767 -9.957 1.00 92.94 184 LEU A N 1
ATOM 1477 C CA . LEU A 1 184 ? 15.204 -8.325 -11.277 1.00 92.94 184 LEU A CA 1
ATOM 1478 C C . LEU A 1 184 ? 14.938 -9.844 -11.227 1.00 92.94 184 LEU A C 1
ATOM 1480 O O . LEU A 1 184 ? 14.754 -10.445 -10.165 1.00 92.94 184 LEU A O 1
ATOM 1484 N N . GLY A 1 185 ? 14.898 -10.468 -12.407 1.00 94.69 185 GLY A N 1
ATOM 1485 C CA . GLY A 1 185 ? 14.548 -11.873 -12.583 1.00 94.69 185 GLY A CA 1
ATOM 1486 C C . GLY A 1 185 ? 13.043 -12.098 -12.503 1.00 94.69 185 GLY A C 1
ATOM 1487 O O . GLY A 1 185 ? 12.247 -11.193 -12.769 1.00 94.69 185 GLY A O 1
ATOM 1488 N N . TYR A 1 186 ? 12.639 -13.313 -12.131 1.00 96.88 186 TYR A N 1
ATOM 1489 C CA . TYR A 1 186 ? 11.227 -13.563 -11.878 1.00 96.88 186 TYR A CA 1
ATOM 1490 C C . TYR A 1 186 ? 10.833 -12.848 -10.588 1.00 96.88 186 TYR A C 1
ATOM 1492 O O . TYR A 1 186 ? 11.412 -13.098 -9.530 1.00 96.88 186 TYR A O 1
ATOM 1500 N N . SER A 1 187 ? 9.843 -11.963 -10.671 1.00 96.88 187 SER A N 1
ATOM 1501 C CA . SER A 1 187 ? 9.308 -11.270 -9.509 1.00 96.88 187 SER A CA 1
ATOM 1502 C C . SER A 1 187 ? 7.805 -11.457 -9.391 1.00 96.88 187 SER A C 1
ATOM 1504 O O . SER A 1 187 ? 7.083 -11.619 -10.376 1.00 96.88 187 SER A O 1
ATOM 1506 N N . ARG A 1 188 ? 7.320 -11.466 -8.149 1.00 97.69 188 ARG A N 1
ATOM 1507 C CA . ARG A 1 188 ? 5.896 -11.598 -7.854 1.00 97.69 188 ARG A CA 1
ATOM 1508 C C . ARG A 1 188 ? 5.518 -10.780 -6.637 1.00 97.69 188 ARG A C 1
ATOM 1510 O O . ARG A 1 188 ? 6.222 -10.768 -5.629 1.00 97.69 188 ARG A O 1
ATOM 1517 N N . ILE A 1 189 ? 4.359 -10.144 -6.745 1.00 98.19 189 ILE A N 1
ATOM 1518 C CA . ILE A 1 189 ? 3.724 -9.406 -5.662 1.00 98.19 189 ILE A CA 1
ATOM 1519 C C . ILE A 1 189 ? 2.626 -10.277 -5.049 1.00 98.19 189 ILE A C 1
ATOM 1521 O O . ILE A 1 189 ? 1.761 -10.799 -5.756 1.00 98.19 189 ILE A O 1
ATOM 1525 N N . PHE A 1 190 ? 2.647 -10.400 -3.728 1.00 98.50 190 PHE A N 1
ATOM 1526 C CA . PHE A 1 190 ? 1.611 -11.024 -2.914 1.00 98.50 190 PHE A CA 1
ATOM 1527 C C . PHE A 1 190 ? 0.905 -9.938 -2.106 1.00 98.50 190 PHE A C 1
ATOM 1529 O O . PHE A 1 190 ? 1.559 -9.139 -1.441 1.00 98.50 190 PHE A O 1
ATOM 1536 N N . ILE A 1 191 ? -0.426 -9.901 -2.164 1.00 98.44 191 ILE A N 1
ATOM 1537 C CA . ILE A 1 191 ? -1.241 -8.901 -1.464 1.00 98.44 191 ILE A CA 1
ATOM 1538 C C . ILE A 1 191 ? -2.167 -9.640 -0.506 1.00 98.44 191 ILE A C 1
ATOM 1540 O O . ILE A 1 191 ? -3.124 -10.284 -0.937 1.00 98.44 191 ILE A O 1
ATOM 1544 N N . ALA A 1 192 ? -1.890 -9.545 0.793 1.00 98.06 192 ALA A N 1
ATOM 1545 C CA . ALA A 1 192 ? -2.740 -10.099 1.838 1.00 98.06 192 ALA A CA 1
ATOM 1546 C C . ALA A 1 192 ? -3.911 -9.135 2.103 1.00 98.06 192 ALA A C 1
ATOM 1548 O O . ALA A 1 192 ? -3.934 -8.404 3.090 1.00 98.06 192 ALA A O 1
ATOM 1549 N N . ASP A 1 193 ? -4.852 -9.075 1.160 1.00 95.38 193 ASP A N 1
ATOM 1550 C CA . ASP A 1 193 ? -5.972 -8.125 1.161 1.00 95.38 193 ASP A CA 1
ATOM 1551 C C . ASP A 1 193 ? -6.983 -8.440 2.281 1.00 95.38 193 ASP A C 1
ATOM 1553 O O . ASP A 1 193 ? -7.111 -7.700 3.259 1.00 95.38 193 ASP A O 1
ATOM 1557 N N . THR A 1 194 ? -7.674 -9.578 2.169 1.00 92.19 194 THR A N 1
ATOM 1558 C CA . THR A 1 194 ? -8.803 -9.934 3.045 1.00 92.19 194 THR A CA 1
ATOM 1559 C C . THR A 1 194 ? -8.443 -10.917 4.158 1.00 92.19 194 THR A C 1
ATOM 1561 O O . THR A 1 194 ? -9.188 -11.032 5.133 1.00 92.19 194 THR A O 1
ATOM 1564 N N . ALA A 1 195 ? -7.310 -11.610 4.040 1.00 95.50 195 ALA A N 1
ATOM 1565 C CA . ALA A 1 195 ? -6.815 -12.602 4.992 1.00 95.50 195 ALA A CA 1
ATOM 1566 C C . ALA A 1 195 ? -5.280 -12.661 4.968 1.00 95.50 195 ALA A C 1
ATOM 1568 O O . ALA A 1 195 ? -4.660 -12.193 4.011 1.00 95.50 195 ALA A O 1
ATOM 1569 N N . ASP A 1 196 ? -4.691 -13.249 6.011 1.00 97.94 196 ASP A N 1
ATOM 1570 C CA . ASP A 1 196 ? -3.276 -13.622 6.008 1.00 97.94 196 ASP A CA 1
ATOM 1571 C C . ASP A 1 196 ? -3.008 -14.596 4.849 1.00 97.94 196 ASP A C 1
ATOM 1573 O O . ASP A 1 196 ? -3.813 -15.487 4.563 1.00 97.94 196 ASP A O 1
ATOM 1577 N N . ILE A 1 197 ? -1.865 -14.442 4.188 1.00 98.50 197 ILE A N 1
ATOM 1578 C CA . ILE A 1 197 ? -1.377 -15.386 3.186 1.00 98.50 197 ILE A CA 1
ATOM 1579 C C . ILE A 1 197 ? -0.393 -16.326 3.874 1.00 98.50 197 ILE A C 1
ATOM 1581 O O . ILE A 1 197 ? 0.629 -15.883 4.388 1.00 98.50 197 ILE A O 1
ATOM 1585 N N . ASN A 1 198 ? -0.682 -17.624 3.836 1.00 98.25 198 ASN A N 1
ATOM 1586 C CA . ASN A 1 198 ? 0.193 -18.679 4.338 1.00 98.25 198 ASN A CA 1
ATOM 1587 C C . ASN A 1 198 ? 0.575 -19.584 3.161 1.00 98.25 198 ASN A C 1
ATOM 1589 O O . ASN A 1 198 ? -0.227 -20.412 2.735 1.00 98.25 198 ASN A O 1
ATOM 1593 N N . ILE A 1 199 ? 1.781 -19.415 2.621 1.00 98.38 199 ILE A N 1
ATOM 1594 C CA . ILE A 1 199 ? 2.307 -20.247 1.533 1.00 98.38 199 ILE A CA 1
ATOM 1595 C C . ILE A 1 199 ? 3.227 -21.293 2.148 1.00 98.38 199 ILE A C 1
ATOM 1597 O O . ILE A 1 199 ? 4.376 -20.996 2.462 1.00 98.38 199 ILE A O 1
ATOM 1601 N N . SER A 1 200 ? 2.702 -22.502 2.360 1.00 98.19 200 SER A N 1
ATOM 1602 C CA . SER A 1 200 ? 3.453 -23.628 2.935 1.00 98.19 200 SER A CA 1
ATOM 1603 C C . SER A 1 200 ? 4.439 -24.260 1.953 1.00 98.19 200 SER A C 1
ATOM 1605 O O . SER A 1 200 ? 5.367 -24.933 2.384 1.00 98.19 200 SER A O 1
ATOM 1607 N N . GLU A 1 201 ? 4.243 -24.053 0.656 1.00 97.75 201 GLU A N 1
ATOM 1608 C CA . GLU A 1 201 ? 5.126 -24.506 -0.415 1.00 97.75 201 GLU A CA 1
ATOM 1609 C C . GLU A 1 201 ? 5.196 -23.403 -1.470 1.00 97.75 201 GLU A C 1
ATOM 1611 O O . GLU A 1 201 ? 4.163 -22.934 -1.959 1.00 97.75 201 GLU A O 1
ATOM 1616 N N . MET A 1 202 ? 6.405 -22.937 -1.770 1.00 97.19 202 MET A N 1
ATOM 1617 C CA . MET A 1 202 ? 6.604 -21.837 -2.706 1.00 97.19 202 MET A CA 1
ATOM 1618 C C . MET A 1 202 ? 6.284 -22.244 -4.150 1.00 97.19 202 MET A C 1
ATOM 1620 O O . MET A 1 202 ? 6.593 -23.361 -4.562 1.00 97.19 202 MET A O 1
ATOM 1624 N N . PRO A 1 203 ? 5.724 -21.326 -4.967 1.00 95.75 203 PRO A N 1
ATOM 1625 C CA . PRO A 1 203 ? 5.666 -21.514 -6.411 1.00 95.75 203 PRO A CA 1
ATOM 1626 C C . PRO A 1 203 ? 7.052 -21.816 -6.976 1.00 95.75 203 PRO A C 1
ATOM 1628 O O . PRO A 1 203 ? 8.032 -21.182 -6.571 1.00 95.75 203 PRO A O 1
ATOM 1631 N N . ILE A 1 204 ? 7.120 -22.742 -7.935 1.00 97.19 204 ILE A N 1
ATOM 1632 C CA . ILE A 1 204 ? 8.385 -23.252 -8.475 1.00 97.19 204 ILE A CA 1
ATOM 1633 C C . ILE A 1 204 ? 9.298 -22.133 -8.973 1.00 97.19 204 ILE A C 1
ATOM 1635 O O . ILE A 1 204 ? 10.512 -22.243 -8.848 1.00 97.19 204 ILE A O 1
ATOM 1639 N N . GLU A 1 205 ? 8.738 -21.035 -9.491 1.00 97.75 205 GLU A N 1
ATOM 1640 C CA . GLU A 1 205 ? 9.479 -19.876 -9.993 1.00 97.75 205 GLU A CA 1
ATOM 1641 C C . GLU A 1 205 ? 10.300 -19.149 -8.912 1.00 97.75 205 GLU A C 1
ATOM 1643 O O . GLU A 1 205 ? 11.280 -18.484 -9.238 1.00 97.75 205 GLU A O 1
ATOM 1648 N N . LEU A 1 206 ? 9.924 -19.292 -7.638 1.00 98.38 206 LEU A N 1
ATOM 1649 C CA . LEU A 1 206 ? 10.520 -18.601 -6.490 1.00 98.38 206 LEU A CA 1
ATOM 1650 C C . LEU A 1 206 ? 11.139 -19.547 -5.450 1.00 98.38 206 LEU A C 1
ATOM 1652 O O . LEU A 1 206 ? 11.959 -19.098 -4.651 1.00 98.38 206 LEU A O 1
ATOM 1656 N N . ASP A 1 207 ? 10.741 -20.820 -5.428 1.00 98.44 207 ASP A N 1
ATOM 1657 C CA . ASP A 1 207 ? 11.171 -21.801 -4.426 1.00 98.44 207 ASP A CA 1
ATOM 1658 C C . ASP A 1 207 ? 12.701 -21.930 -4.367 1.00 98.44 207 ASP A C 1
ATOM 1660 O O . ASP A 1 207 ? 13.341 -22.241 -5.373 1.00 98.44 207 ASP A O 1
ATOM 1664 N N . GLY A 1 208 ? 13.296 -21.618 -3.208 1.00 98.38 208 GLY A N 1
ATOM 1665 C CA . GLY A 1 208 ? 14.751 -21.628 -3.015 1.00 98.38 208 GLY A CA 1
ATOM 1666 C C . GLY A 1 208 ? 15.523 -20.616 -3.873 1.00 98.38 208 GLY A C 1
ATOM 1667 O O . GLY A 1 208 ? 16.722 -20.774 -4.076 1.00 98.38 208 GLY A O 1
ATOM 1668 N N . ARG A 1 209 ? 14.858 -19.592 -4.423 1.00 98.38 209 ARG A N 1
ATOM 1669 C CA . ARG A 1 209 ? 15.475 -18.632 -5.361 1.00 98.38 209 ARG A CA 1
ATOM 1670 C C . ARG A 1 209 ? 15.263 -17.169 -5.009 1.00 98.38 209 ARG A C 1
ATOM 1672 O O . ARG A 1 209 ? 15.705 -16.303 -5.746 1.00 98.38 209 ARG A O 1
ATOM 1679 N N . ILE A 1 210 ? 14.560 -16.863 -3.922 1.00 98.69 210 ILE A N 1
ATOM 1680 C CA . ILE A 1 210 ? 14.316 -15.473 -3.519 1.00 98.69 210 ILE A CA 1
ATOM 1681 C C . ILE A 1 210 ? 15.624 -14.836 -3.038 1.00 98.69 210 ILE A C 1
ATOM 1683 O O . ILE A 1 210 ? 16.192 -15.283 -2.041 1.00 98.69 210 ILE A O 1
ATOM 1687 N N . SER A 1 211 ? 16.030 -13.747 -3.694 1.00 98.50 211 SER A N 1
ATOM 1688 C CA . SER A 1 211 ? 17.216 -12.952 -3.335 1.00 98.50 211 SER A CA 1
ATOM 1689 C C . SER A 1 211 ? 16.897 -11.474 -3.047 1.00 98.50 211 SER A C 1
ATOM 1691 O O . SER A 1 211 ? 17.743 -10.700 -2.592 1.00 98.50 211 SER A O 1
ATOM 1693 N N . TYR A 1 212 ? 15.636 -11.078 -3.232 1.00 98.50 212 TYR A N 1
ATOM 1694 C CA . TYR A 1 212 ? 15.139 -9.735 -2.952 1.00 98.50 212 TYR A CA 1
ATOM 1695 C C . TYR A 1 212 ? 13.757 -9.787 -2.300 1.00 98.50 212 TYR A C 1
ATOM 1697 O O . TYR A 1 212 ? 12.867 -10.504 -2.766 1.00 98.50 212 TYR A O 1
ATOM 1705 N N . ILE A 1 213 ? 13.558 -8.981 -1.253 1.00 98.69 213 ILE A N 1
ATOM 1706 C CA . ILE A 1 213 ? 12.261 -8.790 -0.595 1.00 98.69 213 ILE A CA 1
ATOM 1707 C C . ILE A 1 213 ? 12.000 -7.303 -0.338 1.00 98.69 213 ILE A C 1
ATOM 1709 O O . ILE A 1 213 ? 12.844 -6.608 0.232 1.00 98.69 213 ILE A O 1
ATOM 1713 N N . ARG A 1 214 ? 10.786 -6.836 -0.657 1.00 98.00 214 ARG A N 1
ATOM 1714 C CA . ARG A 1 214 ? 10.269 -5.530 -0.216 1.00 98.00 214 ARG A CA 1
ATOM 1715 C C . ARG A 1 214 ? 8.830 -5.654 0.272 1.00 98.00 214 ARG A C 1
ATOM 1717 O O . ARG A 1 214 ? 8.030 -6.347 -0.346 1.00 98.00 214 ARG A O 1
ATOM 1724 N N . VAL A 1 215 ? 8.492 -4.995 1.380 1.00 98.44 215 VAL A N 1
ATOM 1725 C CA . VAL A 1 215 ? 7.170 -5.110 2.021 1.00 98.44 215 VAL A CA 1
ATOM 1726 C C . VAL A 1 215 ? 6.545 -3.735 2.221 1.00 98.44 215 VAL A C 1
ATOM 1728 O O . VAL A 1 215 ? 7.229 -2.802 2.633 1.00 98.44 215 VAL A O 1
ATOM 1731 N N . PHE A 1 216 ? 5.244 -3.605 1.974 1.00 97.38 216 PHE A N 1
ATOM 1732 C CA . PHE A 1 216 ? 4.508 -2.347 2.062 1.00 97.38 216 PHE A CA 1
ATOM 1733 C C . PHE A 1 216 ? 3.217 -2.509 2.869 1.00 97.38 216 PHE A C 1
ATOM 1735 O O . PHE A 1 216 ? 2.556 -3.547 2.770 1.00 97.38 216 PHE A O 1
ATOM 1742 N N . PRO A 1 217 ? 2.803 -1.485 3.630 1.00 96.25 217 PRO A N 1
ATOM 1743 C CA . PRO A 1 217 ? 1.446 -1.401 4.146 1.00 96.25 217 PRO A CA 1
ATOM 1744 C C . PRO A 1 217 ? 0.449 -1.283 2.977 1.00 96.25 217 PRO A C 1
ATOM 1746 O O . PRO A 1 217 ? 0.557 -0.375 2.159 1.00 96.25 217 PRO A O 1
ATOM 1749 N N . TRP A 1 218 ? -0.528 -2.188 2.893 1.00 96.50 218 TRP A N 1
ATOM 1750 C CA . TRP A 1 218 ? -1.553 -2.203 1.840 1.00 96.50 218 TRP A CA 1
ATOM 1751 C C . TRP A 1 218 ? -2.725 -1.281 2.173 1.00 96.50 218 TRP A C 1
ATOM 1753 O O . TRP A 1 218 ? -3.256 -1.366 3.280 1.00 96.50 218 TRP A O 1
ATOM 1763 N N . GLN A 1 219 ? -3.127 -0.408 1.253 1.00 93.69 219 GLN A N 1
ATOM 1764 C CA . GLN A 1 219 ? -4.308 0.447 1.409 1.00 93.69 219 GLN A CA 1
ATOM 1765 C C . GLN A 1 219 ? -5.480 -0.075 0.573 1.00 93.69 219 GLN A C 1
ATOM 1767 O O . GLN A 1 219 ? -5.288 -0.831 -0.376 1.00 93.69 219 GLN A O 1
ATOM 1772 N N . TRP A 1 220 ? -6.702 0.349 0.903 1.00 96.75 220 TRP A N 1
ATOM 1773 C CA . TRP A 1 220 ? -7.910 -0.047 0.174 1.00 96.75 220 TRP A CA 1
ATOM 1774 C C . TRP A 1 220 ? -8.607 1.163 -0.456 1.00 96.75 220 TRP A C 1
ATOM 1776 O O . TRP A 1 220 ? -9.763 1.442 -0.111 1.00 96.75 220 TRP A O 1
ATOM 1786 N N . PRO A 1 221 ? -7.948 1.911 -1.361 1.00 95.81 221 PRO A N 1
ATOM 1787 C CA . PRO A 1 221 ? -8.616 2.991 -2.065 1.00 95.81 221 PRO A CA 1
ATOM 1788 C C . PRO A 1 221 ? -9.791 2.448 -2.893 1.00 95.81 221 PRO A C 1
ATOM 1790 O O . PRO A 1 221 ? -9.767 1.342 -3.437 1.00 95.81 221 PRO A O 1
ATOM 1793 N N . SER A 1 222 ? -10.850 3.245 -3.002 1.00 95.38 222 SER A N 1
ATOM 1794 C CA . SER A 1 222 ? -11.937 3.002 -3.947 1.00 95.38 222 SER A CA 1
ATOM 1795 C C . SER A 1 222 ? -11.499 3.254 -5.395 1.00 95.38 222 SER A C 1
ATOM 1797 O O . SER A 1 222 ? -10.424 3.783 -5.666 1.00 95.38 222 SER A O 1
ATOM 1799 N N . LYS A 1 223 ? -12.381 2.946 -6.355 1.00 96.00 223 LYS A N 1
ATOM 1800 C CA . LYS A 1 223 ? -12.127 3.225 -7.777 1.00 96.00 223 LYS A CA 1
ATOM 1801 C C . LYS A 1 223 ? -12.000 4.722 -8.089 1.00 96.00 223 LYS A C 1
ATOM 1803 O O . LYS A 1 223 ? -11.319 5.073 -9.046 1.00 96.00 223 LYS A O 1
ATOM 1808 N N . LYS A 1 224 ? -12.656 5.600 -7.320 1.00 95.69 224 LYS A N 1
ATOM 1809 C CA . LYS A 1 224 ? -12.672 7.043 -7.587 1.00 95.69 224 LYS A CA 1
ATOM 1810 C C . LYS A 1 224 ? -11.351 7.677 -7.147 1.00 95.69 224 LYS A C 1
ATOM 1812 O O . LYS A 1 224 ? -11.020 7.650 -5.961 1.00 95.69 224 LYS A O 1
ATOM 1817 N N . GLY A 1 225 ? -10.633 8.249 -8.108 1.00 94.25 225 GLY A N 1
ATOM 1818 C CA . GLY A 1 225 ? -9.386 8.971 -7.880 1.00 94.25 225 GLY A CA 1
ATOM 1819 C C . GLY A 1 225 ? -9.397 10.370 -8.482 1.00 94.25 225 GLY A C 1
ATOM 1820 O O . GLY A 1 225 ? -10.294 10.717 -9.254 1.00 9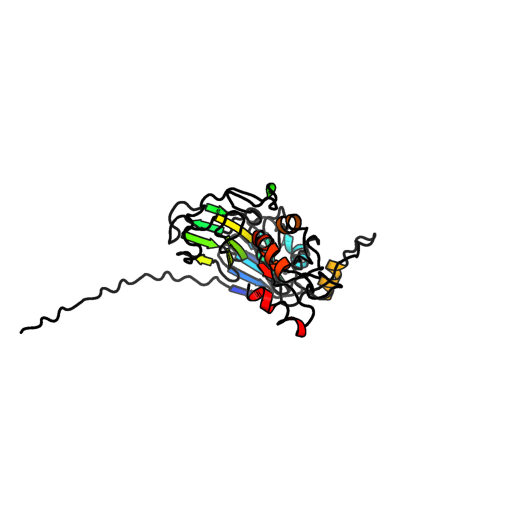4.25 225 GLY A O 1
ATOM 1821 N N . TRP A 1 226 ? -8.376 11.150 -8.133 1.00 92.38 226 TRP A N 1
ATOM 1822 C CA . TRP A 1 226 ? -8.162 12.508 -8.630 1.00 92.38 226 TRP A CA 1
ATOM 1823 C C . TRP A 1 226 ? -6.851 12.618 -9.412 1.00 92.38 226 TRP A C 1
ATOM 1825 O O . TRP A 1 226 ? -5.808 12.139 -8.967 1.00 92.38 226 TRP A O 1
ATOM 1835 N N . SER A 1 227 ? -6.895 13.280 -10.566 1.00 90.50 227 SER A N 1
ATOM 1836 C CA . SER A 1 227 ? -5.708 13.670 -11.328 1.00 90.50 227 SER A CA 1
ATOM 1837 C C . SER A 1 227 ? -5.506 15.177 -11.205 1.00 90.50 227 SER A C 1
ATOM 1839 O O . SER A 1 227 ? -6.345 15.947 -11.676 1.00 90.50 227 SER A O 1
ATOM 1841 N N . GLY A 1 228 ? -4.408 15.617 -10.599 1.00 77.94 228 GLY A N 1
ATOM 1842 C CA . GLY A 1 228 ? -4.154 17.042 -10.396 1.00 77.94 228 GLY A CA 1
ATOM 1843 C C . GLY A 1 228 ? -2.978 17.310 -9.462 1.00 77.94 228 GLY A C 1
ATOM 1844 O O . GLY A 1 228 ? -2.623 16.474 -8.633 1.00 77.94 228 GLY A O 1
ATOM 1845 N N . GLY A 1 229 ? -2.364 18.490 -9.586 1.00 62.72 229 GLY A N 1
ATOM 1846 C CA . GLY A 1 229 ? -1.361 18.956 -8.616 1.00 62.72 229 GLY A CA 1
ATOM 1847 C C . GLY A 1 229 ? -0.010 19.398 -9.178 1.00 62.72 229 GLY A C 1
ATOM 1848 O O . GLY A 1 229 ? 0.771 19.981 -8.430 1.00 62.72 229 GLY A O 1
ATOM 1849 N N . ARG A 1 230 ? 0.276 19.231 -10.479 1.00 48.22 230 ARG A N 1
ATOM 1850 C CA . ARG A 1 230 ? 1.458 19.878 -11.078 1.00 48.22 230 ARG A CA 1
ATOM 1851 C C . ARG A 1 230 ? 1.259 21.402 -11.066 1.00 48.22 230 ARG A C 1
ATOM 1853 O O . ARG A 1 230 ? 0.568 21.946 -11.920 1.00 48.22 230 ARG A O 1
ATOM 1860 N N . GLY A 1 231 ? 1.872 22.084 -10.096 1.00 47.97 231 GLY A N 1
ATOM 1861 C CA . GLY A 1 231 ? 2.197 23.507 -10.218 1.00 47.97 231 GLY A CA 1
ATOM 1862 C C . GLY A 1 231 ? 1.415 24.534 -9.396 1.00 47.97 231 GLY A C 1
ATOM 1863 O O . GLY A 1 231 ? 1.437 25.692 -9.789 1.00 47.97 231 GLY A O 1
ATOM 1864 N N . HIS A 1 232 ? 0.793 24.212 -8.256 1.00 43.06 232 HIS A N 1
ATOM 1865 C CA . HIS A 1 232 ? 0.281 25.270 -7.366 1.00 43.06 232 HIS A CA 1
ATOM 1866 C C . HIS A 1 232 ? 0.637 25.025 -5.901 1.00 43.06 232 HIS A C 1
ATOM 1868 O O . HIS A 1 232 ? -0.078 24.367 -5.152 1.00 43.06 232 HIS A O 1
ATOM 1874 N N . ILE A 1 233 ? 1.819 25.558 -5.575 1.00 45.44 233 ILE A N 1
ATOM 1875 C CA . ILE A 1 233 ? 2.185 26.310 -4.370 1.00 45.44 233 ILE A CA 1
ATOM 1876 C C . ILE A 1 233 ? 1.071 26.340 -3.317 1.00 45.44 233 ILE A C 1
ATOM 1878 O O . ILE A 1 233 ? -0.038 26.799 -3.586 1.00 45.44 233 ILE A O 1
ATOM 1882 N N . VAL A 1 234 ? 1.432 25.934 -2.098 1.00 44.53 234 VAL A N 1
ATOM 1883 C CA . VAL A 1 234 ? 0.786 26.408 -0.875 1.00 44.53 234 VAL A CA 1
ATOM 1884 C C . VAL A 1 234 ? 0.635 27.920 -1.008 1.00 44.53 234 VAL A C 1
ATOM 1886 O O . VAL A 1 234 ? 1.637 28.633 -0.962 1.00 44.53 234 VAL A O 1
ATOM 1889 N N . GLU A 1 235 ? -0.577 28.424 -1.240 1.00 43.72 235 GLU A N 1
ATOM 1890 C CA . GLU A 1 235 ? -0.795 29.866 -1.174 1.00 43.72 235 GLU A CA 1
ATOM 1891 C C . GLU A 1 235 ? -0.271 30.351 0.187 1.00 43.72 235 GLU A C 1
ATOM 1893 O O . GLU A 1 235 ? -0.330 29.632 1.187 1.00 43.72 235 GLU A O 1
ATOM 1898 N N . SER A 1 236 ? 0.267 31.568 0.249 1.00 45.00 236 SER A N 1
ATOM 1899 C CA . SER A 1 236 ? 0.896 32.170 1.440 1.00 45.00 236 SER A CA 1
ATOM 1900 C C . SER A 1 236 ? -0.014 32.277 2.685 1.00 45.00 236 SER A C 1
ATOM 1902 O O . SER A 1 236 ? 0.389 32.825 3.705 1.00 45.00 236 SER A O 1
ATOM 1904 N N . ASN A 1 237 ? -1.234 31.746 2.610 1.00 46.38 237 ASN A N 1
ATOM 1905 C CA . ASN A 1 237 ? -2.239 31.582 3.658 1.00 46.38 237 ASN A CA 1
ATOM 1906 C C . ASN A 1 237 ? -2.304 30.142 4.239 1.00 46.38 237 ASN A C 1
ATOM 1908 O O . ASN A 1 237 ? -3.144 29.886 5.099 1.00 46.38 237 ASN A O 1
ATOM 1912 N N . GLY A 1 238 ? -1.450 29.205 3.801 1.00 44.44 238 GLY A N 1
ATOM 1913 C CA . GLY A 1 238 ? -1.421 27.823 4.305 1.00 44.44 238 GLY A CA 1
ATOM 1914 C C . GLY A 1 238 ? -2.404 26.859 3.623 1.00 44.44 238 GLY A C 1
ATOM 1915 O O . GLY A 1 238 ? -2.678 25.788 4.162 1.00 44.44 238 GLY A O 1
ATOM 1916 N N . TRP A 1 239 ? -2.942 27.213 2.451 1.00 41.44 239 TRP A N 1
ATOM 1917 C CA . TRP A 1 239 ? -3.849 26.359 1.675 1.00 41.44 239 TRP A CA 1
ATOM 1918 C C . TRP A 1 239 ? -3.114 25.240 0.927 1.00 41.44 239 TRP A C 1
ATOM 1920 O O . TRP A 1 239 ? -2.265 25.517 0.087 1.00 41.44 239 TRP A O 1
ATOM 1930 N N . ASN A 1 240 ? -3.499 23.976 1.137 1.00 57.78 240 ASN A N 1
ATOM 1931 C CA . ASN A 1 240 ? -3.107 22.873 0.254 1.00 57.78 240 ASN A CA 1
ATOM 1932 C C . ASN A 1 240 ? -4.263 22.548 -0.712 1.00 57.78 240 ASN A C 1
ATOM 1934 O O . ASN A 1 240 ? -5.241 21.886 -0.360 1.00 57.78 240 ASN A O 1
ATOM 1938 N N . ARG A 1 241 ? -4.157 23.045 -1.951 1.00 57.69 241 ARG A N 1
ATOM 1939 C CA . ARG A 1 241 ? -5.177 22.872 -2.999 1.00 57.69 241 ARG A CA 1
ATOM 1940 C C . ARG A 1 241 ? -5.434 21.399 -3.342 1.00 57.69 241 ARG A C 1
ATOM 1942 O O . ARG A 1 241 ? -6.582 21.029 -3.574 1.00 57.69 241 ARG A O 1
ATOM 1949 N N . GLN A 1 242 ? -4.401 20.557 -3.314 1.00 62.41 242 GLN A N 1
ATOM 1950 C CA . GLN A 1 242 ? -4.508 19.137 -3.655 1.00 62.41 242 GLN A CA 1
ATOM 1951 C C . GLN A 1 242 ? -5.383 18.384 -2.642 1.00 62.41 242 GLN A C 1
ATOM 1953 O O . GLN A 1 242 ? -6.293 17.659 -3.036 1.00 62.41 242 GLN A O 1
ATOM 1958 N N . THR A 1 243 ? -5.198 18.625 -1.339 1.00 68.06 243 THR A N 1
ATOM 1959 C CA . THR A 1 243 ? -6.055 18.023 -0.300 1.00 68.06 243 THR A CA 1
ATOM 1960 C C . THR A 1 243 ? -7.500 18.520 -0.371 1.00 68.06 243 THR A C 1
ATOM 1962 O O . THR A 1 243 ? -8.420 17.758 -0.082 1.00 68.06 243 THR A O 1
ATOM 1965 N N . ASN A 1 244 ? -7.724 19.761 -0.814 1.00 74.62 244 ASN A N 1
ATOM 1966 C CA . ASN A 1 244 ? -9.073 20.308 -0.972 1.00 74.62 244 ASN A CA 1
ATOM 1967 C C . ASN A 1 244 ? -9.827 19.668 -2.144 1.00 74.62 244 ASN A C 1
ATOM 1969 O O . ASN A 1 244 ? -10.991 19.312 -1.994 1.00 74.62 244 ASN A O 1
ATOM 1973 N N . GLU A 1 245 ? -9.184 19.484 -3.299 1.00 85.00 245 GLU A N 1
ATOM 1974 C CA . GLU A 1 245 ? -9.810 18.836 -4.462 1.00 85.00 245 GLU A CA 1
ATOM 1975 C C . GLU A 1 245 ? -10.117 17.356 -4.183 1.00 85.00 245 GLU A C 1
ATOM 1977 O O . GLU A 1 245 ? -11.199 16.867 -4.521 1.00 85.00 245 GLU A O 1
ATOM 1982 N N . ILE A 1 246 ? -9.218 16.664 -3.476 1.00 87.25 246 ILE A N 1
ATOM 1983 C CA . ILE A 1 246 ? -9.442 15.303 -2.972 1.00 87.25 246 ILE A CA 1
ATOM 1984 C C . ILE A 1 246 ? -10.678 15.260 -2.065 1.00 87.25 246 ILE A C 1
ATOM 1986 O O . ILE A 1 246 ? -11.552 14.419 -2.274 1.00 87.25 246 ILE A O 1
ATOM 1990 N N . ALA A 1 247 ? -10.799 16.192 -1.114 1.00 86.31 247 ALA A N 1
ATOM 1991 C CA . ALA A 1 247 ? -11.945 16.265 -0.209 1.00 86.31 247 ALA A CA 1
ATOM 1992 C C . ALA A 1 247 ? -13.261 16.588 -0.942 1.00 86.31 247 ALA A C 1
ATOM 1994 O O . ALA A 1 247 ? -14.266 15.911 -0.730 1.00 86.31 247 ALA A O 1
ATOM 1995 N N . LEU A 1 248 ? -13.255 17.574 -1.848 1.00 88.44 248 LEU A N 1
ATOM 1996 C CA . LEU A 1 248 ? -14.428 17.975 -2.640 1.00 88.44 248 LEU A CA 1
ATOM 1997 C C . LEU A 1 248 ? -14.930 16.849 -3.543 1.00 88.44 248 LEU A C 1
ATOM 1999 O O . LEU A 1 248 ? -16.134 16.677 -3.732 1.00 88.44 248 LEU A O 1
ATOM 2003 N N . THR A 1 249 ? -14.006 16.079 -4.111 1.00 90.62 249 THR A N 1
ATOM 2004 C CA . THR A 1 249 ? -14.342 14.951 -4.978 1.00 90.62 249 THR A CA 1
ATOM 2005 C C . THR A 1 249 ? -14.527 13.651 -4.208 1.00 90.62 249 THR A C 1
ATOM 2007 O O . THR A 1 249 ? -15.005 12.688 -4.802 1.00 90.62 249 THR A O 1
ATOM 2010 N N . GLN A 1 250 ? -14.205 13.599 -2.913 1.00 91.50 250 GLN A N 1
ATOM 2011 C CA . GLN A 1 250 ? -14.174 12.366 -2.118 1.00 91.50 250 GLN A CA 1
ATOM 2012 C C . GLN A 1 250 ? -13.343 11.269 -2.805 1.00 91.50 250 GLN A C 1
ATOM 2014 O O . GLN A 1 250 ? -13.748 10.106 -2.892 1.00 91.50 250 GLN A O 1
ATOM 2019 N N . SER A 1 251 ? -12.211 11.668 -3.383 1.00 94.31 251 SER A N 1
ATOM 2020 C CA . SER A 1 251 ? -11.287 10.747 -4.039 1.00 94.31 251 SER A CA 1
ATOM 2021 C C . SER A 1 251 ? -10.442 10.033 -2.995 1.00 94.31 251 SER A C 1
ATOM 2023 O O . SER A 1 251 ? -10.013 10.632 -2.018 1.00 94.31 251 SER A O 1
ATOM 2025 N N . THR A 1 252 ? -10.189 8.747 -3.205 1.00 95.31 252 THR A N 1
ATOM 2026 C CA . THR A 1 252 ? -9.479 7.893 -2.231 1.00 95.31 252 THR A CA 1
ATOM 2027 C C . THR A 1 252 ? -8.059 7.555 -2.675 1.00 95.31 252 THR A C 1
ATOM 2029 O O . THR A 1 252 ? -7.310 6.902 -1.958 1.00 95.31 252 THR A O 1
ATOM 2032 N N . TRP A 1 253 ? -7.689 7.981 -3.878 1.00 95.81 253 TRP A N 1
ATOM 2033 C CA . TRP A 1 253 ? -6.330 7.953 -4.396 1.00 95.81 253 TRP A CA 1
ATOM 2034 C C . TRP A 1 253 ? -6.137 9.125 -5.359 1.00 95.81 253 TRP A C 1
ATOM 2036 O O . TRP A 1 253 ? -7.115 9.689 -5.863 1.00 95.81 253 TRP A O 1
ATOM 2046 N N . PHE A 1 254 ? -4.893 9.515 -5.607 1.00 94.00 254 PHE A N 1
ATOM 2047 C CA . PHE A 1 254 ? -4.583 10.591 -6.540 1.00 94.00 254 PHE A CA 1
ATOM 2048 C C . PHE A 1 254 ? -3.211 10.426 -7.188 1.00 94.00 254 PHE A C 1
ATOM 2050 O O . PHE A 1 254 ? -2.329 9.754 -6.656 1.00 94.00 254 PHE A O 1
ATOM 2057 N N . TYR A 1 255 ? -3.026 11.083 -8.329 1.00 94.12 255 TYR A N 1
ATOM 2058 C CA . TYR A 1 255 ? -1.726 11.260 -8.970 1.00 94.12 255 TYR A CA 1
ATOM 2059 C C . TYR A 1 255 ? -1.629 12.656 -9.601 1.00 94.12 255 TYR A C 1
ATOM 2061 O O . TYR A 1 255 ? -2.630 13.340 -9.821 1.00 94.12 255 TYR A O 1
ATOM 2069 N N . SER A 1 256 ? -0.407 13.085 -9.892 1.00 91.38 256 SER A N 1
ATOM 2070 C CA . SER A 1 256 ? -0.070 14.469 -10.264 1.00 91.38 256 SER A CA 1
ATOM 2071 C C . SER A 1 256 ? 0.862 14.549 -11.478 1.00 91.38 256 SER A C 1
ATOM 2073 O O . SER A 1 256 ? 1.477 15.588 -11.720 1.00 91.38 256 SER A O 1
ATOM 2075 N N . TRP A 1 257 ? 1.045 13.439 -12.201 1.00 93.31 257 TRP A N 1
ATOM 2076 C CA . TRP A 1 257 ? 2.125 13.254 -13.182 1.00 93.31 257 TRP A CA 1
ATOM 2077 C C . TRP A 1 257 ? 3.544 13.401 -12.590 1.00 93.31 257 TRP A C 1
ATOM 2079 O O . TRP A 1 257 ? 4.509 13.572 -13.334 1.00 93.31 257 TRP A O 1
ATOM 2089 N N . GLY A 1 258 ? 3.688 13.396 -11.264 1.00 89.56 258 GLY A N 1
ATOM 2090 C CA . GLY A 1 258 ? 4.955 13.523 -10.546 1.00 89.56 258 GLY A CA 1
ATOM 2091 C C . GLY A 1 258 ? 5.290 12.295 -9.699 1.00 89.56 258 GLY A C 1
ATOM 2092 O O . GLY A 1 258 ? 4.537 11.324 -9.636 1.00 89.56 258 GLY A O 1
ATOM 2093 N N . ILE A 1 259 ? 6.447 12.351 -9.039 1.00 89.94 259 ILE A N 1
ATOM 2094 C CA . ILE A 1 259 ? 6.970 11.275 -8.176 1.00 89.94 259 ILE A CA 1
ATOM 2095 C C . ILE A 1 259 ? 7.002 11.716 -6.706 1.00 89.94 259 ILE A C 1
ATOM 2097 O O . ILE A 1 259 ? 6.953 10.883 -5.802 1.00 89.94 259 ILE A O 1
ATOM 2101 N N . SER A 1 260 ? 7.064 13.022 -6.448 1.00 84.12 260 SER A N 1
ATOM 2102 C CA . SER A 1 260 ? 7.464 13.580 -5.156 1.00 84.12 260 SER A CA 1
ATOM 2103 C C . SER A 1 260 ? 6.366 14.338 -4.405 1.00 84.12 260 SER A C 1
ATOM 2105 O O . SER A 1 260 ? 6.674 14.986 -3.405 1.00 84.12 260 SER A O 1
ATOM 2107 N N . ASP A 1 261 ? 5.090 14.212 -4.789 1.00 85.06 261 ASP A N 1
ATOM 2108 C CA . ASP A 1 261 ? 4.006 14.865 -4.047 1.00 85.06 261 ASP A CA 1
ATOM 2109 C C . ASP A 1 261 ? 3.951 14.413 -2.576 1.00 85.06 261 ASP A C 1
ATOM 2111 O O . ASP A 1 261 ? 4.285 13.254 -2.251 1.00 85.06 261 ASP A O 1
ATOM 2115 N N . PRO A 1 262 ? 3.528 15.319 -1.672 1.00 84.88 262 PRO A N 1
ATOM 2116 C CA . PRO A 1 262 ? 3.297 14.987 -0.276 1.00 84.88 262 PRO A CA 1
ATOM 2117 C C . PRO A 1 262 ? 2.265 13.867 -0.118 1.00 84.88 262 PRO A C 1
ATOM 2119 O O . PRO A 1 262 ? 1.289 13.781 -0.858 1.00 84.88 262 PRO A O 1
ATOM 2122 N N . LEU A 1 263 ? 2.461 13.021 0.892 1.00 85.56 263 LEU A N 1
ATOM 2123 C CA . LEU A 1 263 ? 1.472 12.010 1.262 1.00 85.56 263 LEU A CA 1
ATOM 2124 C C . LEU A 1 263 ? 0.206 12.675 1.822 1.00 85.56 263 LEU A C 1
ATOM 2126 O O . LEU A 1 263 ? 0.282 13.685 2.526 1.00 85.56 263 LEU A O 1
ATOM 2130 N N . CYS A 1 264 ? -0.948 12.065 1.562 1.00 88.06 264 CYS A N 1
ATOM 2131 C CA . CYS A 1 264 ? -2.233 12.448 2.133 1.00 88.06 264 CYS A CA 1
ATOM 2132 C C . CYS A 1 264 ? -2.749 11.299 3.006 1.00 88.06 264 CYS A C 1
ATOM 2134 O O . CYS A 1 264 ? -2.657 10.137 2.625 1.00 88.06 264 CYS A O 1
ATOM 2136 N N . VAL A 1 265 ? -3.287 11.609 4.187 1.00 90.00 265 VAL A N 1
ATOM 2137 C CA . VAL A 1 265 ? -3.866 10.575 5.062 1.00 90.00 265 VAL A CA 1
ATOM 2138 C C . VAL A 1 265 ? -5.220 10.074 4.542 1.00 90.00 265 VAL A C 1
ATOM 2140 O O . VAL A 1 265 ? -5.597 8.944 4.829 1.00 90.00 265 VAL A O 1
ATOM 2143 N N . ASP A 1 266 ? -5.922 10.894 3.753 1.00 93.12 266 ASP A N 1
ATOM 2144 C CA . ASP A 1 266 ? -7.268 10.612 3.236 1.00 93.12 266 ASP A CA 1
ATOM 2145 C C . ASP A 1 266 ? -7.277 10.035 1.811 1.00 93.12 266 ASP A C 1
ATOM 2147 O O . ASP A 1 266 ? -8.315 9.569 1.345 1.00 93.12 266 ASP A O 1
ATOM 2151 N N . ALA A 1 267 ? -6.136 10.049 1.113 1.00 93.25 267 ALA A N 1
ATOM 2152 C CA . ALA A 1 267 ? -6.001 9.492 -0.231 1.00 93.25 267 ALA A CA 1
ATOM 2153 C C . ALA A 1 267 ? -4.605 8.896 -0.467 1.00 93.25 267 ALA A C 1
ATOM 2155 O O . ALA A 1 267 ? -3.595 9.503 -0.113 1.00 93.25 267 ALA A O 1
ATOM 2156 N N . GLU A 1 268 ? -4.534 7.729 -1.113 1.00 94.19 268 GLU A N 1
ATOM 2157 C CA . GLU A 1 268 ? -3.254 7.136 -1.510 1.00 94.19 268 GLU A CA 1
ATOM 2158 C C . GLU A 1 268 ? -2.647 7.924 -2.678 1.00 94.19 268 GLU A C 1
ATOM 2160 O O . GLU A 1 268 ? -3.286 8.113 -3.714 1.00 94.19 268 GLU A O 1
ATOM 2165 N N . PHE A 1 269 ? -1.403 8.376 -2.528 1.00 94.00 269 PHE A N 1
ATOM 2166 C CA . PHE A 1 269 ? -0.662 8.953 -3.645 1.00 94.00 269 PHE A CA 1
ATOM 2167 C C . PHE A 1 269 ? -0.073 7.851 -4.523 1.00 94.00 269 PHE A C 1
ATOM 2169 O O . PHE A 1 269 ? 0.624 6.966 -4.025 1.00 94.00 269 PHE A O 1
ATOM 2176 N N . VAL A 1 270 ? -0.273 7.963 -5.833 1.00 96.44 270 VAL A N 1
ATOM 2177 C CA . VAL A 1 270 ? 0.309 7.064 -6.826 1.00 96.44 270 VAL A CA 1
ATOM 2178 C C . VAL A 1 270 ? 1.350 7.828 -7.659 1.00 96.44 270 VAL A C 1
ATOM 2180 O O . VAL A 1 270 ? 0.967 8.633 -8.512 1.00 96.44 270 VAL A O 1
ATOM 2183 N N . PRO A 1 271 ? 2.664 7.609 -7.438 1.00 95.88 271 PRO A N 1
ATOM 2184 C CA . PRO A 1 271 ? 3.710 8.238 -8.240 1.00 95.88 271 PRO A CA 1
ATOM 2185 C C . PRO A 1 271 ? 3.656 7.773 -9.698 1.00 95.88 271 PRO A C 1
ATOM 2187 O O . PRO A 1 271 ? 3.186 6.675 -10.001 1.00 95.88 271 PRO A O 1
ATOM 2190 N N . MET A 1 272 ? 4.200 8.589 -10.599 1.00 96.88 272 MET A N 1
ATOM 2191 C CA . MET A 1 272 ? 4.289 8.289 -12.027 1.00 96.88 272 MET A CA 1
ATOM 2192 C C . MET A 1 272 ? 5.701 8.527 -12.562 1.00 96.88 272 MET A C 1
ATOM 2194 O O . MET A 1 272 ? 6.227 9.636 -12.459 1.00 96.88 272 MET A O 1
ATOM 2198 N N . LYS A 1 273 ? 6.287 7.527 -13.229 1.00 97.06 273 LYS A N 1
ATOM 2199 C CA . LYS A 1 273 ? 7.459 7.733 -14.091 1.00 97.06 273 LYS A CA 1
ATOM 2200 C C . LYS A 1 273 ? 6.980 8.372 -15.390 1.00 97.06 273 LYS A C 1
ATOM 2202 O O . LYS A 1 273 ? 6.583 7.675 -16.308 1.00 97.06 273 LYS A O 1
ATOM 2207 N N . TRP A 1 274 ? 6.984 9.702 -15.456 1.00 95.94 274 TRP A N 1
ATOM 2208 C CA . TRP A 1 274 ? 6.314 10.422 -16.545 1.00 95.94 274 TRP A CA 1
ATOM 2209 C C . TRP A 1 274 ? 6.912 10.165 -17.938 1.00 95.94 274 TRP A C 1
ATOM 2211 O O . TRP A 1 274 ? 6.152 9.961 -18.878 1.00 95.94 274 TRP A O 1
ATOM 2221 N N . GLY A 1 275 ? 8.242 10.157 -18.078 1.00 95.88 275 GLY A N 1
ATOM 2222 C CA . GLY A 1 275 ? 8.934 9.991 -19.364 1.00 95.88 275 GLY A CA 1
ATOM 2223 C C . GLY A 1 275 ? 10.326 9.381 -19.216 1.00 95.88 275 GLY A C 1
ATOM 2224 O O . GLY A 1 275 ? 10.617 8.843 -18.153 1.00 95.88 275 GLY A O 1
ATOM 2225 N N . TYR A 1 276 ? 11.161 9.443 -20.256 1.00 95.56 276 TYR A N 1
ATOM 2226 C CA . TYR A 1 276 ? 12.461 8.757 -20.334 1.00 95.56 276 TYR A CA 1
ATOM 2227 C C . TYR A 1 276 ? 13.523 9.380 -19.419 1.00 95.56 276 TYR A C 1
ATOM 2229 O O . TYR A 1 276 ? 13.578 10.600 -19.264 1.00 95.56 276 TYR A O 1
ATOM 2237 N N . GLY A 1 277 ? 14.392 8.552 -18.838 1.00 94.19 277 GLY A N 1
ATOM 2238 C CA . GLY A 1 277 ? 15.497 8.982 -17.984 1.00 94.19 277 GLY A CA 1
ATOM 2239 C C . GLY A 1 277 ? 15.073 9.453 -16.590 1.00 94.19 277 GLY A C 1
ATOM 2240 O O . GLY A 1 277 ? 13.893 9.669 -16.309 1.00 94.19 277 GLY A O 1
ATOM 2241 N N . GLY A 1 278 ? 16.068 9.620 -15.712 1.00 92.62 278 GLY A N 1
ATOM 2242 C CA . GLY A 1 278 ? 15.948 10.308 -14.419 1.00 92.62 278 GLY A CA 1
ATOM 2243 C C . GLY A 1 278 ? 15.024 9.675 -13.364 1.00 92.62 278 GLY A C 1
ATOM 2244 O O . GLY A 1 278 ? 14.316 8.702 -13.602 1.00 92.62 278 GLY A O 1
ATOM 2245 N N . HIS A 1 279 ? 15.042 10.270 -12.167 1.00 92.94 279 HIS A N 1
ATOM 2246 C CA . HIS A 1 279 ? 14.092 10.065 -11.059 1.00 92.94 279 HIS A CA 1
ATOM 2247 C C . HIS A 1 279 ? 13.932 8.645 -10.467 1.00 92.94 279 HIS A C 1
ATOM 2249 O O . HIS A 1 279 ? 13.060 8.434 -9.623 1.00 92.94 279 HIS A O 1
ATOM 2255 N N . PHE A 1 280 ? 14.770 7.675 -10.837 1.00 94.56 280 PHE A N 1
ATOM 2256 C CA . PHE A 1 280 ? 14.736 6.324 -10.255 1.00 94.56 280 PHE A CA 1
ATOM 2257 C C . PHE A 1 280 ? 15.037 6.323 -8.751 1.00 94.56 280 PHE A C 1
ATOM 2259 O O . PHE A 1 280 ? 14.330 5.669 -7.987 1.00 94.56 280 PHE A O 1
ATOM 2266 N N . ASP A 1 281 ? 15.997 7.134 -8.304 1.00 93.44 281 ASP A N 1
ATOM 2267 C CA . ASP A 1 281 ? 16.313 7.288 -6.879 1.00 93.44 281 ASP A CA 1
ATOM 2268 C C . ASP A 1 281 ? 15.116 7.830 -6.084 1.00 93.44 281 ASP A C 1
ATOM 2270 O O . ASP A 1 281 ? 14.834 7.371 -4.976 1.00 93.44 281 ASP A O 1
ATOM 2274 N N . GLU A 1 282 ? 14.365 8.778 -6.658 1.00 94.12 282 GLU A N 1
ATOM 2275 C CA . GLU A 1 282 ? 13.162 9.338 -6.034 1.00 94.12 282 GLU A CA 1
ATOM 2276 C C . GLU A 1 282 ? 12.056 8.290 -5.913 1.00 94.12 282 GLU A C 1
ATOM 2278 O O . GLU A 1 282 ? 11.436 8.186 -4.854 1.00 94.12 282 GLU A O 1
ATOM 2283 N N . ILE A 1 283 ? 11.849 7.480 -6.959 1.00 95.62 283 ILE A N 1
ATOM 2284 C CA . ILE A 1 283 ? 10.921 6.340 -6.943 1.00 95.62 283 ILE A CA 1
ATOM 2285 C C . ILE A 1 283 ? 11.326 5.357 -5.841 1.00 95.62 283 ILE A C 1
ATOM 2287 O O . ILE A 1 283 ? 10.499 4.978 -5.008 1.00 95.62 283 ILE A O 1
ATOM 2291 N N . ASN A 1 284 ? 12.605 4.985 -5.789 1.00 94.94 284 ASN A N 1
ATOM 2292 C CA . ASN A 1 284 ? 13.113 4.014 -4.827 1.00 94.94 284 ASN A CA 1
ATOM 2293 C C . ASN A 1 284 ? 13.098 4.543 -3.383 1.00 94.94 284 ASN A C 1
ATOM 2295 O O . ASN A 1 284 ? 12.998 3.756 -2.436 1.00 94.94 284 ASN A O 1
ATOM 2299 N N . ALA A 1 285 ? 13.136 5.862 -3.195 1.00 93.62 285 ALA A N 1
ATOM 2300 C CA . ALA A 1 285 ? 12.996 6.505 -1.894 1.00 93.62 285 ALA A CA 1
ATOM 2301 C C . ALA A 1 285 ? 11.542 6.600 -1.399 1.00 93.62 285 ALA A C 1
ATOM 2303 O O . ALA A 1 285 ? 11.335 6.853 -0.205 1.00 93.62 285 ALA A O 1
ATOM 2304 N N . ARG A 1 286 ? 10.532 6.392 -2.261 1.00 92.81 286 ARG A N 1
ATOM 2305 C CA . ARG A 1 286 ? 9.125 6.469 -1.845 1.00 92.81 286 ARG A CA 1
ATOM 2306 C C . ARG A 1 286 ? 8.785 5.397 -0.814 1.00 92.81 286 ARG A C 1
ATOM 2308 O O . ARG A 1 286 ? 9.148 4.224 -0.932 1.00 92.81 286 ARG A O 1
ATOM 2315 N N . ARG A 1 287 ? 8.032 5.843 0.189 1.00 91.25 287 ARG A N 1
ATOM 2316 C CA . ARG A 1 287 ? 7.387 5.044 1.234 1.00 91.25 287 ARG A CA 1
ATOM 2317 C C . ARG A 1 287 ? 5.892 5.336 1.198 1.00 91.25 287 ARG A C 1
ATOM 2319 O O . ARG A 1 287 ? 5.493 6.369 0.665 1.00 91.25 287 ARG A O 1
ATOM 2326 N N . GLU A 1 288 ? 5.102 4.455 1.801 1.00 89.62 288 GLU A N 1
ATOM 2327 C CA . GLU A 1 288 ? 3.638 4.605 1.918 1.00 89.62 288 GLU A CA 1
ATOM 2328 C C . GLU A 1 288 ? 2.907 4.711 0.565 1.00 89.62 288 GLU A C 1
ATOM 2330 O O . GLU A 1 288 ? 1.834 5.302 0.472 1.00 89.62 288 GLU A O 1
ATOM 2335 N N . VAL A 1 289 ? 3.492 4.137 -0.488 1.00 93.69 289 VAL A N 1
ATOM 2336 C CA . VAL A 1 289 ? 2.879 3.986 -1.813 1.00 93.69 289 VAL A CA 1
ATOM 2337 C C . VAL A 1 289 ? 2.979 2.521 -2.214 1.00 93.69 289 VAL A C 1
ATOM 2339 O O . VAL A 1 289 ? 3.998 1.885 -1.933 1.00 93.69 289 VAL A O 1
ATOM 2342 N N . THR A 1 290 ? 1.938 1.978 -2.843 1.00 95.44 290 THR A N 1
ATOM 2343 C CA . THR A 1 290 ? 1.933 0.571 -3.282 1.00 95.44 290 THR A CA 1
ATOM 2344 C C . THR A 1 290 ? 2.017 0.402 -4.799 1.00 95.44 290 THR A C 1
ATOM 2346 O O . THR A 1 290 ? 2.357 -0.681 -5.283 1.00 95.44 290 THR A O 1
ATOM 2349 N N . HIS A 1 291 ? 1.826 1.483 -5.557 1.00 97.31 291 HIS A N 1
ATOM 2350 C CA . HIS A 1 291 ? 1.831 1.479 -7.020 1.00 97.31 291 HIS A CA 1
ATOM 2351 C C . HIS A 1 291 ? 2.822 2.482 -7.599 1.00 97.31 291 HIS A C 1
ATOM 2353 O O . HIS A 1 291 ? 3.228 3.439 -6.943 1.00 97.31 291 HIS A O 1
ATOM 2359 N N . LEU A 1 292 ? 3.165 2.268 -8.864 1.00 97.88 292 LEU A N 1
ATOM 2360 C CA . LEU A 1 292 ? 3.897 3.207 -9.701 1.00 97.88 292 LEU A CA 1
ATOM 2361 C C . LEU A 1 292 ? 3.285 3.186 -11.101 1.00 97.88 292 LEU A C 1
ATOM 2363 O O . LEU A 1 292 ? 3.249 2.138 -11.743 1.00 97.88 292 LEU A O 1
ATOM 2367 N N . LEU A 1 293 ? 2.791 4.328 -11.571 1.00 98.19 293 LEU A N 1
ATOM 2368 C CA . LEU A 1 293 ? 2.311 4.473 -12.943 1.00 98.19 293 LEU A CA 1
ATOM 2369 C C . LEU A 1 293 ? 3.502 4.580 -13.901 1.00 98.19 293 LEU A C 1
ATOM 2371 O O . LEU A 1 293 ? 4.469 5.298 -13.622 1.00 98.19 293 LEU A O 1
ATOM 2375 N N . GLY A 1 294 ? 3.412 3.874 -15.028 1.00 96.88 294 GLY A N 1
ATOM 2376 C CA . GLY A 1 294 ? 4.352 3.984 -16.136 1.00 96.88 294 GLY A CA 1
ATOM 2377 C C . GLY A 1 294 ? 4.227 5.306 -16.900 1.00 96.88 294 GLY A C 1
ATOM 2378 O O . GLY A 1 294 ? 3.569 6.252 -16.462 1.00 96.88 294 GLY A O 1
ATOM 2379 N N . TYR A 1 295 ? 4.870 5.347 -18.064 1.00 97.38 295 TYR A N 1
ATOM 2380 C CA . TYR A 1 295 ? 5.026 6.549 -18.887 1.00 97.38 295 TYR A CA 1
ATOM 2381 C C . TYR A 1 295 ? 3.697 7.172 -19.329 1.00 97.38 295 TYR A C 1
ATOM 2383 O O . TYR A 1 295 ? 2.704 6.475 -19.529 1.00 97.38 295 TYR A O 1
ATOM 2391 N N . ASN A 1 296 ? 3.681 8.499 -19.472 1.00 96.69 296 ASN A N 1
ATOM 2392 C CA . ASN A 1 296 ? 2.490 9.272 -19.814 1.00 96.69 296 ASN A CA 1
ATOM 2393 C C . ASN A 1 296 ? 2.489 9.672 -21.290 1.00 96.69 296 ASN A C 1
ATOM 2395 O O . ASN A 1 296 ? 3.336 10.465 -21.710 1.00 96.69 296 ASN A O 1
ATOM 2399 N N . GLU A 1 297 ? 1.499 9.199 -22.044 1.00 96.25 297 GLU A N 1
ATOM 2400 C CA . GLU A 1 297 ? 1.254 9.535 -23.452 1.00 96.25 297 GLU A CA 1
ATOM 2401 C C . GLU A 1 297 ? 2.525 9.491 -24.310 1.00 96.25 297 GLU A C 1
ATOM 2403 O O . GLU A 1 297 ? 2.772 10.321 -25.178 1.00 96.25 297 GLU A O 1
ATOM 2408 N N . GLN A 1 298 ? 3.363 8.498 -24.057 1.00 94.75 298 GLN A N 1
ATOM 2409 C CA . GLN A 1 298 ? 4.669 8.310 -24.675 1.00 94.75 298 GLN A CA 1
ATOM 2410 C C . GLN A 1 298 ? 4.633 8.186 -26.197 1.00 94.75 298 GLN A C 1
ATOM 2412 O O . GLN A 1 298 ? 5.612 8.478 -26.872 1.00 94.75 298 GLN A O 1
ATOM 2417 N N . ASN A 1 299 ? 3.472 7.854 -26.752 1.00 91.25 299 ASN A N 1
ATOM 2418 C CA . ASN A 1 299 ? 3.199 7.823 -28.182 1.00 91.25 299 ASN A CA 1
ATOM 2419 C C . ASN A 1 299 ? 2.991 9.219 -28.823 1.00 91.25 299 ASN A C 1
ATOM 2421 O O . ASN A 1 299 ? 2.669 9.289 -30.018 1.00 91.25 299 ASN A O 1
ATOM 2425 N N . ARG A 1 300 ? 3.104 10.314 -28.057 1.00 93.06 300 ARG A N 1
ATOM 2426 C CA . ARG A 1 300 ? 2.923 11.696 -28.524 1.00 93.06 300 ARG A CA 1
ATOM 2427 C C . ARG A 1 300 ? 4.203 12.533 -28.401 1.00 93.06 300 ARG A C 1
ATOM 2429 O O . ARG A 1 300 ? 4.840 12.509 -27.348 1.00 93.06 300 ARG A O 1
ATOM 2436 N N . PRO A 1 301 ? 4.533 13.344 -29.428 1.00 93.31 301 PRO A N 1
ATOM 2437 C CA . PRO A 1 301 ? 5.737 14.174 -29.433 1.00 93.31 301 PRO A CA 1
ATOM 2438 C C . PRO A 1 301 ? 5.687 15.343 -28.440 1.00 93.31 301 PRO A C 1
ATOM 2440 O O . PRO A 1 301 ? 6.731 15.833 -28.027 1.00 93.31 301 PRO A O 1
ATOM 2443 N N . ASP A 1 302 ? 4.490 15.791 -28.055 1.00 93.31 302 ASP A N 1
ATOM 2444 C CA . ASP A 1 302 ? 4.257 16.871 -27.087 1.00 93.31 302 ASP A CA 1
ATOM 2445 C C . ASP A 1 302 ? 4.117 16.376 -25.634 1.00 93.31 302 ASP A C 1
ATOM 2447 O O . ASP A 1 302 ? 3.790 17.154 -24.740 1.00 93.31 302 ASP A O 1
ATOM 2451 N N . GLN A 1 303 ? 4.342 15.082 -25.402 1.00 95.31 303 GLN A N 1
ATOM 2452 C CA . GLN A 1 303 ? 4.263 14.425 -24.096 1.00 95.31 303 GLN A CA 1
ATOM 2453 C C . GLN A 1 303 ? 5.605 13.754 -23.785 1.00 95.31 303 GLN A C 1
ATOM 2455 O O . GLN A 1 303 ? 6.651 14.353 -24.035 1.00 95.31 303 GLN A O 1
ATOM 2460 N N . SER A 1 304 ? 5.621 12.543 -23.218 1.00 94.81 304 SER A N 1
ATOM 2461 C CA . SER A 1 304 ? 6.892 11.896 -22.877 1.00 94.81 304 SER A CA 1
ATOM 2462 C C . SER A 1 304 ? 7.703 11.430 -24.087 1.00 94.81 304 SER A C 1
ATOM 2464 O O . SER A 1 304 ? 8.907 11.243 -23.933 1.00 94.81 304 SER A O 1
ATOM 2466 N N . ASN A 1 305 ? 7.077 11.311 -25.268 1.00 96.06 305 ASN A N 1
ATOM 2467 C CA . ASN A 1 305 ? 7.723 11.055 -26.558 1.00 96.06 305 ASN A CA 1
ATOM 2468 C C . ASN A 1 305 ? 8.799 9.953 -26.499 1.00 96.06 305 ASN A C 1
ATOM 2470 O O . ASN A 1 305 ? 9.981 10.216 -26.729 1.00 96.06 305 ASN A O 1
ATOM 2474 N N . MET A 1 306 ? 8.388 8.729 -26.158 1.00 95.75 306 MET A N 1
ATOM 2475 C CA . MET A 1 306 ? 9.284 7.578 -26.013 1.00 95.75 306 MET A CA 1
ATOM 2476 C C . MET A 1 306 ? 8.929 6.466 -26.992 1.00 95.75 306 MET A C 1
ATOM 2478 O O . MET A 1 306 ? 7.753 6.172 -27.235 1.00 95.75 306 MET A O 1
ATOM 2482 N N . SER A 1 307 ? 9.956 5.800 -27.513 1.00 95.81 307 SER A N 1
ATOM 2483 C CA . SER A 1 307 ? 9.777 4.567 -28.276 1.00 95.81 307 SER A CA 1
ATOM 2484 C C . SER A 1 307 ? 9.483 3.374 -27.354 1.00 95.81 307 SER A C 1
ATOM 2486 O O . SER A 1 307 ? 9.670 3.451 -26.135 1.00 95.81 307 SER A O 1
ATOM 2488 N N . VAL A 1 308 ? 9.009 2.267 -27.932 1.00 96.62 308 VAL A N 1
ATOM 2489 C CA . VAL A 1 308 ? 8.798 1.015 -27.185 1.00 96.62 308 VAL A CA 1
ATOM 2490 C C . VAL A 1 308 ? 10.137 0.496 -26.660 1.00 96.62 308 VAL A C 1
ATOM 2492 O O . VAL A 1 308 ? 10.239 0.141 -25.494 1.00 96.62 308 VAL A O 1
ATOM 2495 N N . GLU A 1 309 ? 11.187 0.561 -27.475 1.00 96.88 309 GLU A N 1
ATOM 2496 C CA . GLU A 1 309 ? 12.534 0.093 -27.138 1.00 96.88 309 GLU A CA 1
ATOM 2497 C C . GLU A 1 309 ? 13.105 0.840 -25.925 1.00 96.88 309 GLU A C 1
ATOM 2499 O O . GLU A 1 309 ? 13.634 0.215 -25.011 1.00 96.88 309 GLU A O 1
ATOM 2504 N N . GLN A 1 310 ? 12.926 2.164 -25.861 1.00 97.25 310 GLN A N 1
ATOM 2505 C CA . GLN A 1 310 ? 13.334 2.964 -24.699 1.00 97.25 310 GLN A CA 1
ATOM 2506 C C . GLN A 1 310 ? 12.561 2.587 -23.431 1.00 97.25 310 GLN A C 1
ATOM 2508 O O . GLN A 1 310 ? 13.119 2.588 -22.333 1.00 97.25 310 GLN A O 1
ATOM 2513 N N . ALA A 1 311 ? 11.265 2.293 -23.565 1.00 97.06 311 ALA A N 1
ATOM 2514 C CA . ALA A 1 311 ? 10.451 1.859 -22.439 1.00 97.06 311 ALA A CA 1
ATOM 2515 C C . ALA A 1 311 ? 10.893 0.481 -21.929 1.00 97.06 311 ALA A C 1
ATOM 2517 O O . ALA A 1 311 ? 11.006 0.309 -20.719 1.00 97.06 311 ALA A O 1
ATOM 2518 N N . ILE A 1 312 ? 11.188 -0.464 -22.827 1.00 97.00 312 ILE A N 1
ATOM 2519 C CA . ILE A 1 312 ? 11.694 -1.801 -22.487 1.00 97.00 312 ILE A CA 1
ATOM 2520 C C . ILE A 1 312 ? 13.079 -1.727 -21.839 1.00 97.00 312 ILE A C 1
ATOM 2522 O O . ILE A 1 312 ? 13.318 -2.401 -20.840 1.00 97.00 312 ILE A O 1
ATOM 2526 N N . GLU A 1 313 ? 13.964 -0.861 -22.332 1.00 96.31 313 GLU A N 1
ATOM 2527 C CA . GLU A 1 313 ? 15.291 -0.646 -21.744 1.00 96.31 313 GLU A CA 1
ATOM 2528 C C . GLU A 1 313 ? 15.210 -0.168 -20.282 1.00 96.31 313 GLU A C 1
ATOM 2530 O O . GLU A 1 313 ? 15.962 -0.629 -19.419 1.00 96.31 313 GLU A O 1
ATOM 2535 N N . GLU A 1 314 ? 14.282 0.740 -19.969 1.00 95.81 314 GLU A N 1
ATOM 2536 C CA . GLU A 1 314 ? 14.129 1.288 -18.619 1.00 95.81 314 GLU A CA 1
ATOM 2537 C C . GLU A 1 314 ? 13.205 0.472 -17.703 1.00 95.81 314 GLU A C 1
ATOM 2539 O O . GLU A 1 314 ? 13.292 0.616 -16.478 1.00 95.81 314 GLU A O 1
ATOM 2544 N N . TRP A 1 315 ? 12.339 -0.387 -18.249 1.00 96.50 315 TRP A N 1
ATOM 2545 C CA . TRP A 1 315 ? 11.354 -1.137 -17.466 1.00 96.50 315 TRP A CA 1
ATOM 2546 C C . TRP A 1 315 ? 11.960 -1.960 -16.320 1.00 96.50 315 TRP A C 1
ATOM 2548 O O . TRP A 1 315 ? 11.447 -1.868 -15.197 1.00 96.50 315 TRP A O 1
ATOM 2558 N N . PRO A 1 316 ? 13.096 -2.668 -16.507 1.00 94.88 316 PRO A N 1
ATOM 2559 C CA . PRO A 1 316 ? 13.776 -3.351 -15.413 1.00 94.88 316 PRO A CA 1
ATOM 2560 C C . PRO A 1 316 ? 14.077 -2.429 -14.227 1.00 94.88 316 PRO A C 1
ATOM 2562 O O . PRO A 1 316 ? 13.900 -2.832 -13.083 1.00 94.88 316 PRO A O 1
ATOM 2565 N N . ARG A 1 317 ? 14.457 -1.163 -14.457 1.00 95.12 317 ARG A N 1
ATOM 2566 C CA . ARG A 1 317 ? 14.764 -0.198 -13.381 1.00 95.12 317 ARG A CA 1
ATOM 2567 C C . ARG A 1 317 ? 13.527 0.162 -12.557 1.00 95.12 317 ARG A C 1
ATOM 2569 O O . ARG A 1 317 ? 13.636 0.357 -11.350 1.00 95.12 317 ARG A O 1
ATOM 2576 N N . LEU A 1 318 ? 12.343 0.190 -13.176 1.00 96.00 318 LEU A N 1
ATOM 2577 C CA . LEU A 1 318 ? 11.067 0.366 -12.472 1.00 96.00 318 LEU A CA 1
ATOM 2578 C C . LEU A 1 318 ? 10.742 -0.858 -11.604 1.00 96.00 318 LEU A C 1
ATOM 2580 O O . LEU A 1 318 ? 10.289 -0.698 -10.468 1.00 96.00 318 LEU A O 1
ATOM 2584 N N . MET A 1 319 ? 11.024 -2.070 -12.096 1.00 94.81 319 MET A N 1
ATOM 2585 C CA . MET A 1 319 ? 10.793 -3.319 -11.355 1.00 94.81 319 MET A CA 1
ATOM 2586 C C . MET A 1 319 ? 11.617 -3.400 -10.065 1.00 94.81 319 MET A C 1
ATOM 2588 O O . MET A 1 319 ? 11.105 -3.884 -9.056 1.00 94.81 319 MET A O 1
ATOM 2592 N N . LYS A 1 320 ? 12.832 -2.831 -10.046 1.00 94.75 320 LYS A N 1
ATOM 2593 C CA . LYS A 1 320 ? 13.697 -2.770 -8.847 1.00 94.75 320 LYS A CA 1
ATOM 2594 C C . LYS A 1 320 ? 13.048 -2.073 -7.652 1.00 94.75 320 LYS A C 1
ATOM 2596 O O . LYS A 1 320 ? 13.410 -2.345 -6.504 1.00 94.75 320 LYS A O 1
ATOM 2601 N N . SER A 1 321 ? 12.072 -1.198 -7.903 1.00 95.81 321 SER A N 1
ATOM 2602 C CA . SER A 1 321 ? 11.298 -0.562 -6.839 1.00 95.81 321 SER A CA 1
ATOM 2603 C C . SER A 1 321 ? 10.473 -1.577 -6.046 1.00 95.81 321 SER A C 1
ATOM 2605 O O . SER A 1 321 ? 10.114 -1.313 -4.908 1.00 95.81 321 SER A O 1
ATOM 2607 N N . GLY A 1 322 ? 10.118 -2.726 -6.618 1.00 96.19 322 GLY A N 1
ATOM 2608 C CA . GLY A 1 322 ? 9.193 -3.672 -6.005 1.00 96.19 322 GLY A CA 1
ATOM 2609 C C . GLY A 1 322 ? 7.774 -3.122 -5.803 1.00 96.19 322 GLY A C 1
ATOM 2610 O O . GLY A 1 322 ? 6.989 -3.742 -5.089 1.00 96.19 322 GLY A O 1
ATOM 2611 N N . LEU A 1 323 ? 7.438 -1.970 -6.393 1.00 97.19 323 LEU A N 1
ATOM 2612 C CA . LEU A 1 323 ? 6.080 -1.426 -6.427 1.00 97.19 323 LEU A CA 1
ATOM 2613 C C . LEU A 1 323 ? 5.240 -2.151 -7.480 1.00 97.19 323 LEU A C 1
ATOM 2615 O O . LEU A 1 323 ? 5.760 -2.711 -8.445 1.00 97.19 323 LEU A O 1
ATOM 2619 N N . ARG A 1 324 ? 3.915 -2.090 -7.338 1.00 97.31 324 ARG A N 1
ATOM 2620 C CA . ARG A 1 324 ? 3.006 -2.592 -8.366 1.00 97.31 324 ARG A CA 1
ATOM 2621 C C . ARG A 1 324 ? 2.999 -1.647 -9.568 1.00 97.31 324 ARG A C 1
ATOM 2623 O O . ARG A 1 324 ? 2.470 -0.539 -9.488 1.00 97.31 324 ARG A O 1
ATOM 2630 N N . LEU A 1 325 ? 3.575 -2.097 -10.678 1.00 97.44 325 LEU A N 1
ATOM 2631 C CA . LEU A 1 325 ? 3.719 -1.286 -11.884 1.00 97.44 325 LEU A CA 1
ATOM 2632 C C . LEU A 1 325 ? 2.418 -1.240 -12.696 1.00 97.44 325 LEU A C 1
ATOM 2634 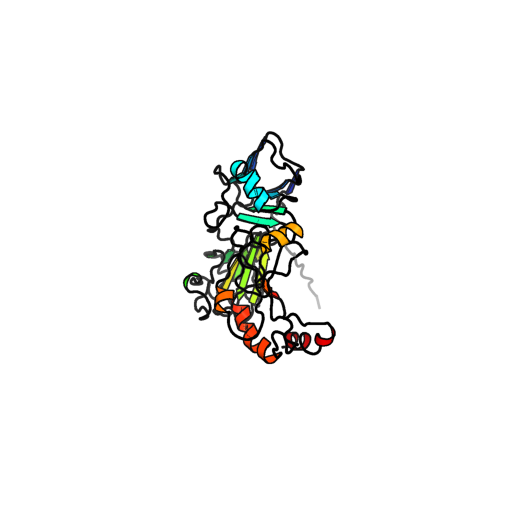O O . LEU A 1 325 ? 1.828 -2.274 -13.007 1.00 97.44 325 LEU A O 1
ATOM 2638 N N . GLY A 1 326 ? 1.978 -0.031 -13.040 1.00 97.50 326 GLY A N 1
ATOM 2639 C CA . GLY A 1 326 ? 0.974 0.216 -14.070 1.00 97.50 326 GLY A CA 1
ATOM 2640 C C . GLY A 1 326 ? 1.653 0.409 -15.422 1.00 97.50 326 GLY A C 1
ATOM 2641 O O . GLY A 1 326 ? 2.696 1.057 -15.490 1.00 97.50 326 GLY A O 1
ATOM 2642 N N . SER A 1 327 ? 1.068 -0.133 -16.490 1.00 96.56 327 SER A N 1
ATOM 2643 C CA . SER A 1 327 ? 1.606 0.018 -17.845 1.00 96.56 327 SER A CA 1
ATOM 2644 C C . SER A 1 327 ? 1.747 1.495 -18.250 1.00 96.56 327 SER A C 1
ATOM 2646 O O . SER A 1 327 ? 1.084 2.368 -17.677 1.00 96.56 327 SER A O 1
ATOM 2648 N N . PRO A 1 328 ? 2.548 1.793 -19.283 1.00 96.88 328 PRO A N 1
ATOM 2649 C CA . PRO A 1 328 ? 2.501 3.092 -19.945 1.00 96.88 328 PRO A CA 1
ATOM 2650 C C . PRO A 1 328 ? 1.074 3.433 -20.414 1.00 96.88 328 PRO A C 1
ATOM 2652 O O . PRO A 1 328 ? 0.326 2.556 -20.854 1.00 96.88 328 PRO A O 1
ATOM 2655 N N . SER A 1 329 ? 0.684 4.702 -20.303 1.00 95.56 329 SER A N 1
ATOM 2656 C CA . SER A 1 329 ? -0.661 5.203 -20.612 1.00 95.56 329 SER A CA 1
ATOM 2657 C C . SER A 1 329 ? -0.669 5.903 -21.967 1.00 95.56 329 SER A C 1
ATOM 2659 O O . SER A 1 329 ? -0.316 7.076 -22.057 1.00 95.56 329 SER A O 1
ATOM 2661 N N . VAL A 1 330 ? -1.063 5.193 -23.029 1.00 95.38 330 VAL A N 1
ATOM 2662 C CA . VAL A 1 330 ? -1.191 5.797 -24.367 1.00 95.38 330 VAL A CA 1
ATOM 2663 C C . VAL A 1 330 ? -2.315 6.841 -24.418 1.00 95.38 330 VAL A C 1
ATOM 2665 O O . VAL A 1 330 ? -3.299 6.727 -23.692 1.00 95.38 330 VAL A O 1
ATOM 2668 N N . SER A 1 331 ? -2.187 7.840 -25.297 1.00 92.69 331 SER A N 1
ATOM 2669 C CA . SER A 1 331 ? -3.129 8.976 -25.379 1.00 92.69 331 SER A CA 1
ATOM 2670 C C . SER A 1 331 ? -4.553 8.611 -25.791 1.00 92.69 331 SER A C 1
ATOM 2672 O O . SER A 1 331 ? -5.504 9.292 -25.416 1.00 92.69 331 SER A O 1
ATOM 2674 N N . ASP A 1 332 ? -4.708 7.576 -26.615 1.00 89.56 332 ASP A N 1
ATOM 2675 C CA . ASP A 1 332 ? -5.996 7.173 -27.167 1.00 89.56 332 ASP A CA 1
ATOM 2676 C C . ASP A 1 332 ? -5.957 5.736 -27.712 1.00 89.56 332 ASP A C 1
ATOM 2678 O O . ASP A 1 332 ? -4.896 5.129 -27.897 1.00 89.56 332 ASP A O 1
ATOM 2682 N N . ASN A 1 333 ? -7.144 5.200 -28.006 1.00 88.88 333 ASN A N 1
ATOM 2683 C CA . ASN A 1 333 ? -7.315 3.819 -28.453 1.00 88.88 333 ASN A CA 1
ATOM 2684 C C . ASN A 1 333 ? -6.639 3.513 -29.798 1.00 88.88 333 ASN A C 1
ATOM 2686 O O . ASN A 1 333 ? -6.274 2.363 -30.031 1.00 88.88 333 ASN A O 1
ATOM 2690 N N . SER A 1 334 ? -6.435 4.507 -30.675 1.00 87.31 334 SER A N 1
ATOM 2691 C CA . SER A 1 334 ? -5.784 4.283 -31.978 1.00 87.31 334 SER A CA 1
ATOM 2692 C C . SER A 1 334 ? -4.306 3.911 -31.839 1.00 87.31 334 SER A C 1
ATOM 2694 O O . SER A 1 334 ? -3.676 3.478 -32.802 1.00 87.31 334 SER A O 1
ATOM 2696 N N . ARG A 1 335 ? -3.745 4.068 -30.634 1.00 85.44 335 ARG A N 1
ATOM 2697 C CA . ARG A 1 335 ? -2.329 3.851 -30.339 1.00 85.44 335 ARG A CA 1
ATOM 2698 C C . ARG A 1 335 ? -2.056 2.595 -29.519 1.00 85.44 335 ARG A C 1
ATOM 2700 O O . ARG A 1 335 ? -0.887 2.297 -29.271 1.00 85.44 335 ARG A O 1
ATOM 2707 N N . LEU A 1 336 ? -3.098 1.838 -29.162 1.00 88.69 336 LEU A N 1
ATOM 2708 C CA . LEU A 1 336 ? -2.972 0.568 -28.442 1.00 88.69 336 LEU A CA 1
ATOM 2709 C C . LEU A 1 336 ? -2.119 -0.429 -29.234 1.00 88.69 336 LEU A C 1
ATOM 2711 O O . LEU A 1 336 ? -1.078 -0.852 -28.744 1.00 88.69 336 LEU A O 1
ATOM 2715 N N . GLU A 1 337 ? -2.487 -0.715 -30.484 1.00 89.75 337 GLU A N 1
ATOM 2716 C CA . GLU A 1 337 ? -1.746 -1.657 -31.338 1.00 89.75 337 GLU A CA 1
ATOM 2717 C C . GLU A 1 337 ? -0.350 -1.145 -31.703 1.00 89.75 337 GLU A C 1
ATOM 2719 O O . GLU A 1 337 ? 0.623 -1.892 -31.706 1.00 89.75 337 GLU A O 1
ATOM 2724 N N . SER A 1 338 ? -0.228 0.152 -32.003 1.00 89.31 338 SER A N 1
ATOM 2725 C CA . SER A 1 338 ? 1.038 0.713 -32.481 1.00 89.31 338 SER A CA 1
ATOM 2726 C C . SER A 1 338 ? 2.113 0.834 -31.399 1.00 89.31 338 SER A C 1
ATOM 2728 O O . SER A 1 338 ? 3.283 0.979 -31.753 1.00 89.31 338 SER A O 1
ATOM 2730 N N . TRP A 1 339 ? 1.723 0.823 -30.117 1.00 94.56 339 TRP A N 1
ATOM 2731 C CA . TRP A 1 339 ? 2.627 1.099 -29.001 1.00 94.56 339 TRP A CA 1
ATOM 2732 C C . TRP A 1 339 ? 2.402 0.162 -27.807 1.00 94.56 339 TRP A C 1
ATOM 2734 O O . TRP A 1 339 ? 3.308 -0.586 -27.459 1.00 94.56 339 TRP A O 1
ATOM 2744 N N . LEU A 1 340 ? 1.218 0.166 -27.175 1.00 95.31 340 LEU A N 1
ATOM 2745 C CA . LEU A 1 340 ? 1.004 -0.576 -25.920 1.00 95.31 340 LEU A CA 1
ATOM 2746 C C . LEU A 1 340 ? 1.097 -2.093 -26.100 1.00 95.31 340 LEU A C 1
ATOM 2748 O O . LEU A 1 340 ? 1.715 -2.751 -25.275 1.00 95.31 340 LEU A O 1
ATOM 2752 N N . TYR A 1 341 ? 0.501 -2.647 -27.155 1.00 95.44 341 TYR A N 1
ATOM 2753 C CA . TYR A 1 341 ? 0.551 -4.091 -27.395 1.00 95.44 341 TYR A CA 1
ATOM 2754 C C . TYR A 1 341 ? 1.959 -4.545 -27.755 1.00 95.44 341 TYR A C 1
ATOM 2756 O O . TYR A 1 341 ? 2.431 -5.513 -27.181 1.00 95.44 341 TYR A O 1
ATOM 2764 N N . LYS A 1 342 ? 2.684 -3.763 -28.563 1.00 95.88 342 LYS A N 1
ATOM 2765 C CA . LYS A 1 342 ? 4.107 -4.021 -28.817 1.00 95.88 342 LYS A CA 1
ATOM 2766 C C . LYS A 1 342 ? 4.933 -4.028 -27.537 1.00 95.88 342 LYS A C 1
ATOM 2768 O O . LYS A 1 342 ? 5.764 -4.894 -27.375 1.00 95.88 342 LYS A O 1
ATOM 2773 N N . PHE A 1 343 ? 4.684 -3.095 -26.621 1.00 96.25 343 PHE A N 1
ATOM 2774 C CA . PHE A 1 343 ? 5.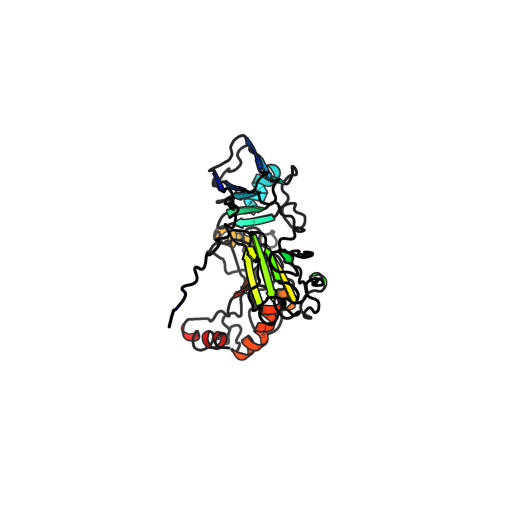350 -3.088 -25.318 1.00 96.25 343 PHE A CA 1
ATOM 2775 C C . PHE A 1 343 ? 5.011 -4.317 -24.454 1.00 96.25 343 PHE A C 1
ATOM 2777 O O . PHE A 1 343 ? 5.829 -4.716 -23.643 1.00 96.25 343 PHE A O 1
ATOM 2784 N N . ILE A 1 344 ? 3.808 -4.885 -24.583 1.00 94.94 344 ILE A N 1
ATOM 2785 C CA . ILE A 1 344 ? 3.390 -6.084 -23.834 1.00 94.94 344 ILE A CA 1
ATOM 2786 C C . ILE A 1 344 ? 3.950 -7.373 -24.460 1.00 94.94 344 ILE A C 1
ATOM 2788 O O . ILE A 1 344 ? 4.118 -8.359 -23.746 1.00 94.94 344 ILE A O 1
ATOM 2792 N N . ASP A 1 345 ? 4.178 -7.378 -25.775 1.00 95.25 345 ASP A N 1
ATOM 2793 C CA . ASP A 1 345 ? 4.699 -8.532 -26.517 1.00 95.25 345 ASP A CA 1
ATOM 2794 C C . ASP A 1 345 ? 6.210 -8.762 -26.298 1.00 95.25 345 ASP A C 1
ATOM 2796 O O . ASP A 1 345 ? 6.695 -9.866 -26.557 1.00 95.25 345 ASP A O 1
ATOM 2800 N N . GLU A 1 346 ? 6.930 -7.738 -25.830 1.00 91.00 346 GLU A N 1
ATOM 2801 C CA . GLU A 1 346 ? 8.336 -7.791 -25.390 1.00 91.00 346 GLU A CA 1
ATOM 2802 C C . GLU A 1 346 ? 8.447 -8.259 -23.930 1.00 91.00 346 GLU A C 1
ATOM 2804 O O . GLU A 1 346 ? 9.352 -9.081 -23.641 1.00 91.00 346 GLU A O 1
#

InterPro domains:
  IPR024655 Asl1-like, glycosyl hydrolase catalytic domain [PF11790] (242-345)
  IPR053183 Alkali-sensitive linkage protein [PTHR34154] (228-345)

Foldseek 3Di:
DDDDDDDDDDDDDPDPDDPPDDFAEAEDCADALEEEEDQDQYEYEHAHQPHRAHNYAYEYEDLNYKYWDPNAFQVRCCVPPQQRYHYNNHGFDEDQQTQWYWFAAALTIMTGRAHQADFQKKFALAFQNDDDIDTHGAQAKAAPDEDPLAPPVRYDHHPLALRTFWMKGAEQKKKKWALDRHLDDDMDIDHNHPGIDTGRGDDPRPGSRTRIMHMAGHHHWHPFEEEADPDDDCDPVRDDVVVVVCVVRSGAAYEHLALDDDQDSRHAYEHEPAAADDDLSSLNNDGRHQEYEYYEQCVDPVGRVDALVRSVVCVRSNSSSSHHYHFYDHPDPVCCVVGVVVNVVD

Secondary structure (DSSP, 8-state):
--------------------PPPEEEEES-EES-EEEE-SSEEEEE--SS-TEET-EEEE-STTEEEEETTS-HHHHHHHHTTTEEETTEEP--STT-SSEEEEEETEEEEE---TT---EEEESSGGG-SS-EEE-TT-EEESS--TTS-GGGEE--TTTT---EEEE-TTEEEEEESSTTS-SSEEEEEESSS-EEESS--TTTTTT--EEEEEEPPEE-S-EEE--TT---BTTTB-HHHHHHHHHT-SEEE-S-S-PPP-SSSEE--B--SSS--HHHHHH--S--EEE--BSTTSTTTT---HHHHHHHHHHHHTT-SEEEPPB-SSGGGIIIIIIHHHH-

Sequence (346 aa):
MKLKVLFLITLFLFSLMTELSAKKVERKNRLENQSLTLNEPIDLHVTDEIDPLRKSKVNLVSEDAWLFFDNLIPSEVIRKYSQAIQINGKPFISGTRGNARIAIYKQGAVIIPHTNEYKPLETFPEQGFNGISNTYLTHTYYTNKPSEEIPKALSSALKHDNIIHSFKLKRGYMATFATEPDGLGYSRIFIADTADINISEMPIELDGRISYIRVFPWQWPSKKGWSGGRGHIVESNGWNRQTNEIALTQSTWFYSWGISDPLCVDAEFVPMKWGYGGHFDEINARREVTHLLGYNEQNRPDQSNMSVEQAIEEWPRLMKSGLRLGSPSVSDNSRLESWLYKFIDE

Radius of gyration: 23.83 Å; chains: 1; bounding box: 48×103×60 Å

Organism: NCBI:txid433724

pLDDT: mean 90.03, std 16.54, range [32.12, 98.88]